Protein AF-A0A3A8PG04-F1 (afdb_monomer)

Sequence (249 aa):
LWLTTGDALLWRQTGTTSPWTPSLYLLEDFASPQVQLRAISVGFFGFSPLGGGSSALDFRVEWRTAHEPLPAGTLRPVSRGATCVPSIPEGCPWTDGRLETVALSNPKTDPRVYGLTVTLPQPTRPRHAVVRGLRHAHGYEGKEWLVLEGSLDGEHWQLLNRTVLRDMDSRTRAVNAVLHNPYGDLAPQDSPYGDAPILLGDEEPVFIELPLSDAEPARYVRLSVELLDFEGSTSPGALMKLAEFSVFE

Organism: NCBI:txid2316731

Radius of gyration: 19.83 Å; Cα contacts (8 Å, |Δi|>4): 567; chains: 1; bounding box: 44×48×68 Å

Solvent-accessible surface area (backbone atoms only — not comparable to full-atom values): 13824 Å² total; per-residue (Å²): 60,38,31,27,43,83,94,34,71,61,44,61,46,78,90,77,60,85,88,75,77,85,54,63,77,76,38,18,61,40,74,56,31,28,38,29,51,59,49,75,49,66,46,76,47,78,47,66,52,92,95,57,67,80,45,72,46,68,48,78,50,78,48,66,58,69,78,42,82,45,78,52,28,80,47,71,42,64,26,58,67,24,47,38,40,70,70,50,99,92,48,32,64,41,19,60,83,71,46,54,73,43,71,48,64,58,62,93,80,34,77,52,27,40,36,44,36,37,41,36,88,57,69,40,47,58,39,33,38,35,39,26,48,33,35,60,54,78,54,95,42,52,42,28,28,42,36,34,31,32,11,64,83,75,79,62,75,43,84,31,41,78,44,79,75,43,82,40,56,63,66,58,46,55,51,38,52,68,63,38,47,87,75,62,88,80,50,47,80,76,35,99,76,64,50,77,69,87,58,45,56,94,65,36,56,42,54,49,75,49,74,36,42,96,56,75,56,21,22,28,40,35,41,35,30,40,20,28,46,94,87,74,46,77,43,77,19,38,41,42,32,35,7,33,51,42,34,29,105

Foldseek 3Di:
DFKDQVQATQDDDPPDDPPDDDDLQSLAQRAKIWDKDKDKDWAKDWDDDVPDHIDIDIDMDMDMDDIHIDHHRDHHFLLAQFAKPVGDPVGDQQRPPPLDKDFDDDCVVDVRQQKMKTFGPDFDFWWKKKFWQWAWAAAQAAWKWKWKWFAAVVPDTDTFDIGTPDGDGNVRLVVQCNRQPPPDDQDLVVDPVSHRDQRGRSRHGDIDMDTTDRDGTGRMMMIGMWYQHPVRDIDGIGTTITRHMGTHD

Secondary structure (DSSP, 8-state):
-EEEETTEEEEE-SS--SS----HHHHTT-SSEEEE-EEEEEEEEEE--TTS--EEEEEEEEEE-PPEE-PPP----TTTT-EEES-BTTB-GGGSS----EEPPPTTT-GGGGEEEEEEEEEE---EEEEEEEEEPPPSSEEEEEEEEEESSSSS-EEEEEEEEEEE-HHHHHHHHHHHS--S---GGGSTT-PPP---GGGPPEEEEEEPP--S-EEEEEEEEEEE-TTS-EEEEPEEEESEEEEE-

Nearest PDB structures (foldseek):
  7nsn-assembly1_A  TM=6.912E-01  e=4.350E-05  Neobacillus novalis
  7nsn-assembly2_B  TM=6.547E-01  e=1.570E-03  Neobacillus novalis
  9gaw-assembly1_L  TM=5.741E-01  e=2.560E-03  Homo sapiens
  6tnt-assembly1_L  TM=5.840E-01  e=1.750E-03  Homo sapiens
  5khu-assembly1_L  TM=5.948E-01  e=1.110E-02  Homo sapiens

Structure (mmCIF, N/CA/C/O backbone):
data_AF-A0A3A8PG04-F1
#
_entry.id   AF-A0A3A8PG04-F1
#
loop_
_atom_site.group_PDB
_atom_site.id
_atom_site.type_symbol
_atom_site.label_atom_id
_atom_site.label_alt_id
_atom_site.label_comp_id
_atom_site.label_asym_id
_atom_site.label_entity_id
_atom_site.label_seq_id
_atom_site.pdbx_PDB_ins_code
_atom_site.Cartn_x
_atom_site.Cartn_y
_atom_site.Cartn_z
_atom_site.occupancy
_atom_site.B_iso_or_equiv
_atom_site.auth_seq_id
_atom_site.auth_comp_id
_atom_site.auth_asym_id
_atom_site.auth_atom_id
_atom_site.pdbx_PDB_model_num
ATOM 1 N N . LEU A 1 1 ? 12.510 -9.474 -3.797 1.00 91.25 1 LEU A N 1
ATOM 2 C CA . LEU A 1 1 ? 11.759 -10.460 -3.000 1.00 91.25 1 LEU A CA 1
ATOM 3 C C . LEU A 1 1 ? 10.268 -10.236 -3.193 1.00 91.25 1 LEU A C 1
ATOM 5 O O . LEU A 1 1 ? 9.836 -9.088 -3.188 1.00 91.25 1 LEU A O 1
ATOM 9 N N . TRP A 1 2 ? 9.520 -11.310 -3.405 1.00 92.88 2 TRP A N 1
ATOM 10 C CA . TRP A 1 2 ? 8.075 -11.314 -3.596 1.00 92.88 2 TRP A CA 1
ATOM 11 C C . TRP A 1 2 ? 7.457 -12.258 -2.577 1.00 92.88 2 TRP A C 1
ATOM 13 O O . TRP A 1 2 ? 7.928 -13.384 -2.436 1.00 92.88 2 TRP A O 1
ATOM 23 N N . LEU A 1 3 ? 6.431 -11.791 -1.878 1.00 94.12 3 LEU A N 1
ATOM 24 C CA . LEU A 1 3 ? 5.581 -12.613 -1.032 1.00 94.12 3 LEU A CA 1
ATOM 25 C C . LEU A 1 3 ? 4.214 -12.722 -1.683 1.00 94.12 3 LEU A C 1
ATOM 27 O O . LEU A 1 3 ? 3.639 -11.719 -2.101 1.00 94.12 3 LEU A O 1
ATOM 31 N N . THR A 1 4 ? 3.692 -13.933 -1.735 1.00 93.12 4 THR A N 1
ATOM 32 C CA . THR A 1 4 ? 2.419 -14.257 -2.381 1.00 93.12 4 THR A CA 1
ATOM 33 C C . THR A 1 4 ? 1.579 -15.131 -1.467 1.00 93.12 4 THR A C 1
ATOM 35 O O . THR A 1 4 ? 2.128 -15.827 -0.617 1.00 93.12 4 THR A O 1
ATOM 38 N N . THR A 1 5 ? 0.262 -15.093 -1.618 1.00 91.44 5 THR A N 1
ATOM 39 C CA . THR A 1 5 ? -0.667 -16.011 -0.949 1.00 91.44 5 THR A CA 1
ATOM 40 C C . THR A 1 5 ? -1.721 -16.430 -1.966 1.00 91.44 5 THR A C 1
ATOM 42 O O . THR A 1 5 ? -2.452 -15.592 -2.493 1.00 91.44 5 THR A O 1
ATOM 45 N N . GLY A 1 6 ? -1.734 -17.717 -2.324 1.00 87.31 6 GLY A N 1
ATOM 46 C CA . GLY A 1 6 ? -2.337 -18.132 -3.595 1.00 87.31 6 GLY A CA 1
ATOM 47 C C . GLY A 1 6 ? -1.695 -17.364 -4.757 1.00 87.31 6 GLY A C 1
ATOM 48 O O . GLY A 1 6 ? -0.474 -17.232 -4.800 1.00 87.31 6 GLY A O 1
ATOM 49 N N . ASP A 1 7 ? -2.518 -16.785 -5.630 1.00 83.00 7 ASP A N 1
ATOM 50 C CA . ASP A 1 7 ? -2.056 -15.998 -6.784 1.00 83.00 7 ASP A CA 1
ATOM 51 C C . ASP A 1 7 ? -1.916 -14.489 -6.483 1.00 83.00 7 ASP A C 1
ATOM 53 O O . ASP A 1 7 ? -1.546 -13.700 -7.354 1.00 83.00 7 ASP A O 1
ATOM 57 N N . ALA A 1 8 ? -2.214 -14.058 -5.251 1.00 89.38 8 ALA A N 1
ATOM 58 C CA . ALA A 1 8 ? -2.207 -12.647 -4.875 1.00 89.38 8 ALA A CA 1
ATOM 59 C C . ALA A 1 8 ? -0.835 -12.183 -4.363 1.00 89.38 8 ALA A C 1
ATOM 61 O O . ALA A 1 8 ? -0.176 -12.869 -3.576 1.00 89.38 8 ALA A O 1
ATOM 62 N N . LEU A 1 9 ? -0.426 -10.975 -4.764 1.00 91.38 9 LEU A N 1
ATOM 63 C CA . LEU A 1 9 ? 0.792 -10.320 -4.284 1.00 91.38 9 LEU A CA 1
ATOM 64 C C . LEU A 1 9 ? 0.561 -9.708 -2.896 1.00 91.38 9 LEU A C 1
ATOM 66 O O . LEU A 1 9 ? -0.129 -8.702 -2.755 1.00 91.38 9 LEU A O 1
ATOM 70 N N . LEU A 1 10 ? 1.195 -10.293 -1.883 1.00 93.69 10 LEU A N 1
ATOM 71 C CA . LEU A 1 10 ? 1.133 -9.848 -0.491 1.00 93.69 10 LEU A CA 1
ATOM 72 C C . LEU A 1 10 ? 2.179 -8.768 -0.201 1.00 93.69 10 LEU A C 1
ATOM 74 O O . LEU A 1 10 ? 1.897 -7.798 0.497 1.00 93.69 10 LEU A O 1
ATOM 78 N N . TRP A 1 11 ? 3.395 -8.912 -0.726 1.00 94.88 11 TRP A N 1
ATOM 79 C CA . TRP A 1 11 ? 4.464 -7.948 -0.477 1.00 94.88 11 TRP A CA 1
ATOM 80 C C . TRP A 1 11 ? 5.533 -7.986 -1.557 1.00 94.88 11 TRP A C 1
ATOM 82 O O . TRP A 1 11 ? 5.842 -9.040 -2.119 1.00 94.88 11 TRP A O 1
ATOM 92 N N . ARG A 1 12 ? 6.165 -6.838 -1.791 1.00 92.31 12 ARG A N 1
ATOM 93 C CA . ARG A 1 12 ? 7.326 -6.721 -2.665 1.00 92.31 12 ARG A CA 1
ATOM 94 C C . ARG A 1 12 ? 8.393 -5.865 -2.007 1.00 92.31 12 ARG A C 1
ATOM 96 O O . ARG A 1 12 ? 8.110 -4.780 -1.522 1.00 92.31 12 ARG A O 1
ATOM 103 N N . GLN A 1 13 ? 9.634 -6.338 -2.060 1.00 90.12 13 GLN A N 1
ATOM 104 C CA . GLN A 1 13 ? 10.794 -5.591 -1.583 1.00 90.12 13 GLN A CA 1
ATOM 105 C C . GLN A 1 13 ? 11.984 -5.788 -2.520 1.00 90.12 13 GLN A C 1
ATOM 107 O O . GLN A 1 13 ? 12.310 -6.914 -2.907 1.00 90.12 13 GLN A O 1
ATOM 112 N N . THR A 1 14 ? 12.641 -4.697 -2.894 1.00 86.94 14 THR A N 1
ATOM 113 C CA . THR A 1 14 ? 13.882 -4.705 -3.677 1.00 86.94 14 THR A CA 1
ATOM 114 C C . THR A 1 14 ? 15.099 -4.668 -2.748 1.00 86.94 14 THR A C 1
ATOM 116 O O . THR A 1 14 ? 14.997 -4.296 -1.582 1.00 86.94 14 THR A O 1
ATOM 119 N N . GLY A 1 15 ? 16.261 -5.111 -3.239 1.00 84.44 15 GLY A N 1
ATOM 120 C CA . GLY A 1 15 ? 17.527 -4.993 -2.498 1.00 84.44 15 GLY A CA 1
ATOM 121 C C . GLY A 1 15 ? 17.654 -5.845 -1.228 1.00 84.44 15 GLY A C 1
ATOM 122 O O . GLY A 1 15 ? 18.581 -5.633 -0.453 1.00 84.44 15 GLY A O 1
ATOM 123 N N . THR A 1 16 ? 16.753 -6.804 -0.998 1.00 84.25 16 THR A N 1
ATOM 124 C CA . THR A 1 16 ? 16.818 -7.705 0.159 1.00 84.25 16 THR A CA 1
ATOM 125 C C . THR A 1 16 ? 18.110 -8.526 0.162 1.00 84.25 16 THR A C 1
ATOM 127 O O . THR A 1 16 ? 18.460 -9.148 -0.842 1.00 84.25 16 THR A O 1
ATOM 130 N N . THR A 1 17 ? 18.785 -8.575 1.308 1.00 83.50 17 THR A N 1
ATOM 131 C CA . THR A 1 17 ? 19.975 -9.400 1.545 1.00 83.50 17 THR A CA 1
ATOM 132 C C . THR A 1 17 ? 19.640 -10.615 2.413 1.00 83.50 17 THR A C 1
ATOM 134 O O . THR A 1 17 ? 18.628 -10.643 3.107 1.00 83.50 17 THR A O 1
ATOM 137 N N . SER A 1 18 ? 20.481 -11.649 2.352 1.00 82.31 18 SER A N 1
ATOM 138 C CA . SER A 1 18 ? 20.347 -12.857 3.175 1.00 82.31 18 SER A CA 1
ATOM 139 C C . SER A 1 18 ? 21.158 -12.732 4.477 1.00 82.31 18 SER A C 1
ATOM 141 O O . SER A 1 18 ? 22.274 -12.210 4.417 1.00 82.31 18 SER A O 1
ATOM 143 N N . PRO A 1 19 ? 20.684 -13.273 5.619 1.00 86.69 19 PRO A N 1
ATOM 144 C CA . PRO A 1 19 ? 19.381 -13.914 5.817 1.00 86.69 19 PRO A CA 1
ATOM 145 C C . PRO A 1 19 ? 18.250 -12.885 5.913 1.00 86.69 19 PRO A C 1
ATOM 147 O O . PRO A 1 19 ? 18.429 -11.800 6.460 1.00 86.69 19 PRO A O 1
ATOM 150 N N . TRP A 1 20 ? 17.074 -13.255 5.411 1.00 88.31 20 TRP A N 1
ATOM 151 C CA . TRP A 1 20 ? 15.865 -12.444 5.503 1.00 88.31 20 TRP A CA 1
ATOM 152 C C . TRP A 1 20 ? 14.750 -13.242 6.171 1.00 88.31 20 TRP A C 1
ATOM 154 O O . TRP A 1 20 ? 14.568 -14.423 5.875 1.00 88.31 20 TRP A O 1
ATOM 164 N N . THR A 1 21 ? 13.993 -12.571 7.036 1.00 88.81 21 THR A N 1
ATOM 165 C CA . THR A 1 21 ? 12.845 -13.137 7.743 1.00 88.81 21 THR A CA 1
ATOM 166 C C . THR A 1 21 ? 11.670 -12.173 7.591 1.00 88.81 21 THR A C 1
ATOM 168 O O . THR A 1 21 ? 11.860 -10.975 7.822 1.00 88.81 21 THR A O 1
ATOM 171 N N . PRO A 1 22 ? 10.470 -12.649 7.217 1.00 90.00 22 PRO A N 1
ATOM 172 C CA . PRO A 1 22 ? 9.294 -11.791 7.147 1.00 90.00 22 PRO A CA 1
ATOM 173 C C . PRO A 1 22 ? 8.912 -11.277 8.536 1.00 90.00 22 PRO A C 1
ATOM 175 O O . PRO A 1 22 ? 8.952 -12.019 9.519 1.00 90.00 22 PRO A O 1
ATOM 178 N N . SER A 1 23 ? 8.480 -10.021 8.603 1.00 92.38 23 SER A N 1
ATOM 179 C CA . SER A 1 23 ? 7.807 -9.495 9.787 1.00 92.38 23 SER A CA 1
ATOM 180 C C . SER A 1 23 ? 6.433 -10.149 9.968 1.00 92.38 23 SER A C 1
ATOM 182 O O . SER A 1 23 ? 5.753 -10.483 8.994 1.00 92.38 23 SER A O 1
ATOM 184 N N . LEU A 1 24 ? 5.999 -10.296 11.223 1.00 94.94 24 LEU A N 1
ATOM 185 C CA . LEU A 1 24 ? 4.670 -10.817 11.557 1.00 94.94 24 LEU A CA 1
ATOM 186 C C . LEU A 1 24 ? 3.551 -9.929 10.992 1.00 94.94 24 LEU A C 1
ATOM 188 O O . LEU A 1 24 ? 2.513 -10.451 10.597 1.00 94.94 24 LEU A O 1
ATOM 192 N N . TYR A 1 25 ? 3.777 -8.614 10.885 1.00 96.56 25 TYR A N 1
ATOM 193 C CA . TYR A 1 25 ? 2.819 -7.680 10.284 1.00 96.56 25 TYR A CA 1
ATOM 194 C C . TYR A 1 25 ? 2.692 -7.869 8.768 1.00 96.56 25 TYR A C 1
ATOM 196 O O . TYR A 1 25 ? 1.639 -7.597 8.207 1.00 96.56 25 TYR A O 1
ATOM 204 N N . LEU A 1 26 ? 3.728 -8.373 8.087 1.00 95.06 26 LEU A N 1
ATOM 205 C CA . LEU A 1 26 ? 3.622 -8.698 6.662 1.00 95.06 26 LEU A CA 1
ATOM 206 C C . LEU A 1 26 ? 2.776 -9.950 6.445 1.00 95.06 26 LEU A C 1
ATOM 208 O O . LEU A 1 26 ? 1.962 -9.972 5.524 1.00 95.06 26 LEU A O 1
ATOM 212 N N . LEU A 1 27 ? 2.971 -10.971 7.287 1.00 95.69 27 LEU A N 1
ATOM 213 C CA . LEU A 1 27 ? 2.270 -12.254 7.185 1.00 95.69 27 LEU A CA 1
ATOM 214 C C . LEU A 1 27 ? 0.824 -12.205 7.690 1.00 95.69 27 LEU A C 1
ATOM 216 O O . LEU A 1 27 ? 0.030 -13.043 7.276 1.00 95.69 27 LEU A O 1
ATOM 220 N N . GLU A 1 28 ? 0.492 -11.259 8.569 1.00 95.06 28 GLU A N 1
ATOM 221 C CA . GLU A 1 28 ? -0.853 -11.047 9.125 1.00 95.06 28 GLU A CA 1
ATOM 222 C C . GLU A 1 28 ? -1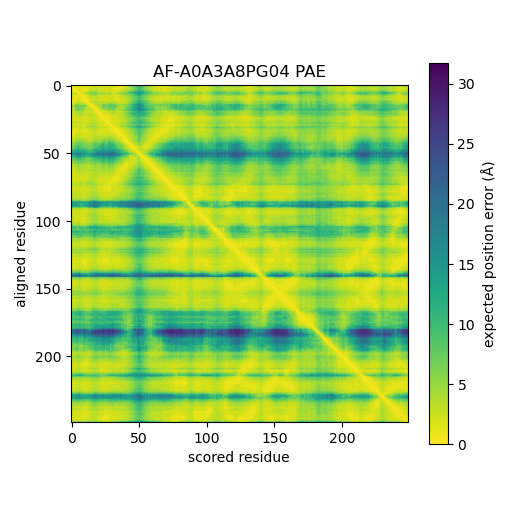.539 -12.347 9.550 1.00 95.06 28 GLU A C 1
ATOM 224 O O . GLU A 1 28 ? -0.959 -13.119 10.304 1.00 95.06 28 GLU A O 1
ATOM 229 N N . ASP A 1 29 ? -2.762 -12.583 9.077 1.00 95.19 29 ASP A N 1
ATOM 230 C CA . ASP A 1 29 ? -3.563 -13.789 9.218 1.00 95.19 29 ASP A CA 1
ATOM 231 C C . ASP A 1 29 ? -3.603 -14.616 7.913 1.00 95.19 29 ASP A C 1
ATOM 233 O O . ASP A 1 29 ? -4.512 -15.424 7.708 1.00 95.19 29 ASP A O 1
ATOM 237 N N . PHE A 1 30 ? -2.609 -14.456 7.024 1.00 95.88 30 PHE A N 1
ATOM 238 C CA . PHE A 1 30 ? -2.526 -15.215 5.773 1.00 95.88 30 PHE A CA 1
ATOM 239 C C . PHE A 1 30 ? -2.106 -16.672 6.023 1.00 95.88 30 PHE A C 1
ATOM 241 O O . PHE A 1 30 ? -1.066 -16.963 6.616 1.00 95.88 30 PHE A O 1
ATOM 248 N N . ALA A 1 31 ? -2.913 -17.614 5.527 1.00 93.31 31 ALA A N 1
ATOM 249 C CA . ALA A 1 31 ? -2.800 -19.032 5.873 1.00 93.31 31 ALA A CA 1
ATOM 250 C C . ALA A 1 31 ? -1.660 -19.785 5.167 1.00 93.31 31 ALA A C 1
ATOM 252 O O . ALA A 1 31 ? -1.191 -20.807 5.665 1.00 93.31 31 ALA A O 1
ATOM 253 N N . SER A 1 32 ? -1.248 -19.356 3.974 1.00 94.50 32 SER A N 1
ATOM 254 C CA . SER A 1 32 ? -0.242 -20.074 3.174 1.00 94.50 32 SER A CA 1
ATOM 255 C C . SER A 1 32 ? 0.626 -19.115 2.357 1.00 94.50 32 SER A C 1
ATOM 257 O O . SER A 1 32 ? 0.618 -19.177 1.125 1.00 94.50 32 SER A O 1
ATOM 259 N N . PRO A 1 33 ? 1.358 -18.201 3.022 1.00 95.81 33 PRO A N 1
ATOM 260 C CA . PRO A 1 33 ? 2.267 -17.310 2.333 1.00 95.81 33 PRO A CA 1
ATOM 261 C C . PRO A 1 33 ? 3.417 -18.102 1.702 1.00 95.81 33 PRO A C 1
ATOM 263 O O . PRO A 1 33 ? 3.898 -19.103 2.234 1.00 95.81 33 PRO A O 1
ATOM 266 N N . GLN A 1 34 ? 3.877 -17.628 0.557 1.00 95.00 34 GLN A N 1
ATOM 267 C CA . GLN A 1 34 ? 5.014 -18.156 -0.180 1.00 95.00 34 GLN A CA 1
ATOM 268 C C . GLN A 1 34 ? 5.950 -17.014 -0.536 1.00 95.00 34 GLN A C 1
ATOM 270 O O . GLN A 1 34 ? 5.505 -15.887 -0.756 1.00 95.00 34 GLN A O 1
ATOM 275 N N . VAL A 1 35 ? 7.238 -17.312 -0.635 1.00 94.00 35 VAL A N 1
ATOM 276 C CA . VAL A 1 35 ? 8.267 -16.351 -1.012 1.00 94.00 35 VAL A CA 1
ATOM 277 C C . VAL A 1 35 ? 8.977 -16.777 -2.286 1.00 94.00 35 VAL A C 1
ATOM 279 O O . VAL A 1 35 ? 9.271 -17.950 -2.497 1.00 94.00 35 VAL A O 1
ATOM 282 N N . GLN A 1 36 ? 9.286 -15.801 -3.129 1.00 92.19 36 GLN A N 1
ATOM 283 C CA . GLN A 1 36 ? 10.061 -15.988 -4.344 1.00 92.19 36 GLN A CA 1
ATOM 284 C C . GLN A 1 36 ? 11.051 -14.835 -4.506 1.00 92.19 36 GLN A C 1
ATOM 286 O O . GLN A 1 36 ? 10.732 -13.659 -4.292 1.00 92.19 36 GLN A O 1
ATOM 291 N N . LEU A 1 37 ? 12.277 -15.140 -4.922 1.00 91.88 37 LEU A N 1
ATOM 292 C CA . LEU A 1 37 ? 13.175 -14.114 -5.427 1.00 91.88 37 LEU A CA 1
ATOM 293 C C . LEU A 1 37 ? 12.881 -13.926 -6.912 1.00 91.88 37 LEU A C 1
ATOM 295 O O . LEU A 1 37 ? 13.013 -14.869 -7.683 1.00 91.88 37 LEU A O 1
ATOM 299 N N . ARG A 1 38 ? 12.508 -12.706 -7.302 1.00 89.00 38 ARG A N 1
ATOM 300 C CA . ARG A 1 38 ? 12.390 -12.291 -8.702 1.00 89.00 38 ARG A CA 1
ATOM 301 C C . ARG A 1 38 ? 13.380 -11.171 -8.992 1.00 89.00 38 ARG A C 1
ATOM 303 O O . ARG A 1 38 ? 13.613 -10.319 -8.129 1.00 89.00 38 ARG A O 1
ATOM 310 N N . ALA A 1 39 ? 13.924 -11.172 -10.199 1.00 88.19 39 ALA A N 1
ATOM 311 C CA . ALA A 1 39 ? 14.771 -10.124 -10.746 1.00 88.19 39 ALA A CA 1
ATOM 312 C C . ALA A 1 39 ? 14.331 -9.816 -12.177 1.00 88.19 39 ALA A C 1
ATOM 314 O O . ALA A 1 39 ? 13.772 -10.672 -12.860 1.00 88.19 39 ALA A O 1
ATOM 315 N N . ILE A 1 40 ? 14.592 -8.597 -12.629 1.00 84.25 40 ILE A N 1
ATOM 316 C CA . ILE A 1 40 ? 14.222 -8.143 -13.963 1.00 84.25 40 ILE A CA 1
ATOM 317 C C . ILE A 1 40 ? 15.329 -7.285 -14.554 1.00 84.25 40 ILE A C 1
ATOM 319 O O . ILE A 1 40 ? 15.989 -6.521 -13.852 1.00 84.25 40 ILE A O 1
ATOM 323 N N . SER A 1 41 ? 15.535 -7.428 -15.855 1.00 83.25 41 SER A N 1
ATOM 324 C CA . SER A 1 41 ? 16.342 -6.534 -16.669 1.00 83.25 41 SER A CA 1
ATOM 325 C C . SER A 1 41 ? 15.494 -6.072 -17.833 1.00 83.25 41 SER A C 1
ATOM 327 O O . SER A 1 41 ? 14.952 -6.888 -18.577 1.00 83.25 41 SER A O 1
ATOM 329 N N . VAL A 1 42 ? 15.386 -4.760 -17.970 1.00 81.25 42 VAL A N 1
ATOM 330 C CA . VAL A 1 42 ? 14.744 -4.106 -19.105 1.00 81.25 42 VAL A CA 1
ATOM 331 C C . VAL A 1 42 ? 15.755 -3.213 -19.795 1.00 81.25 42 VAL A C 1
ATOM 333 O O . VAL A 1 42 ? 16.712 -2.748 -19.169 1.00 81.25 42 VAL A O 1
ATOM 336 N N . GLY A 1 43 ? 15.549 -2.966 -21.078 1.00 77.31 43 GLY A N 1
ATOM 337 C CA . GLY A 1 43 ? 16.356 -1.997 -21.788 1.00 77.31 43 GLY A CA 1
ATOM 338 C C . GLY A 1 43 ? 15.861 -1.732 -23.193 1.00 77.31 43 GLY A C 1
ATOM 339 O O . GLY A 1 43 ? 15.062 -2.477 -23.755 1.00 77.31 43 GLY A O 1
ATOM 340 N N . PHE A 1 44 ? 16.398 -0.650 -23.736 1.00 79.12 44 PHE A N 1
ATOM 341 C CA . PHE A 1 44 ? 16.133 -0.150 -25.071 1.00 79.12 44 PHE A CA 1
ATOM 342 C C . PHE A 1 44 ? 17.458 -0.079 -25.829 1.00 79.12 44 PHE A C 1
ATOM 344 O O . PHE A 1 44 ? 18.468 0.402 -25.303 1.00 79.12 44 PHE A O 1
ATOM 351 N N . PHE A 1 45 ? 17.457 -0.531 -27.076 1.00 80.44 45 PHE A N 1
ATOM 352 C CA . PHE A 1 45 ? 18.597 -0.455 -27.975 1.00 80.44 45 PHE A CA 1
ATOM 353 C C . PHE A 1 45 ? 18.175 0.141 -29.319 1.00 80.44 45 PHE A C 1
ATOM 355 O O . PHE A 1 45 ? 17.528 -0.515 -30.134 1.00 80.44 45 PHE A O 1
ATOM 362 N N . GLY A 1 46 ? 18.568 1.392 -29.561 1.00 84.00 46 GLY A N 1
ATOM 363 C CA . GLY A 1 46 ? 18.417 2.055 -30.856 1.00 84.00 46 GLY A CA 1
ATOM 364 C C . GLY A 1 46 ? 19.593 1.746 -31.780 1.00 84.00 46 GLY A C 1
ATOM 365 O O . GLY A 1 46 ? 20.750 1.808 -31.364 1.00 84.00 46 GLY A O 1
ATOM 366 N N . PHE A 1 47 ? 19.316 1.450 -33.047 1.00 87.62 47 PHE A N 1
ATOM 367 C CA . PHE A 1 47 ? 20.338 1.179 -34.054 1.00 87.62 47 PHE A CA 1
ATOM 368 C C . PHE A 1 47 ? 19.934 1.714 -35.430 1.00 87.62 47 PHE A C 1
ATOM 370 O O . PHE A 1 47 ? 18.763 1.742 -35.793 1.00 87.62 47 PHE A O 1
ATOM 377 N N . SER A 1 48 ? 20.920 2.118 -36.229 1.00 91.88 48 SER A N 1
ATOM 378 C CA . SER A 1 48 ? 20.719 2.537 -37.621 1.00 91.88 48 SER A CA 1
ATOM 379 C C . SER A 1 48 ? 21.469 1.562 -38.530 1.00 91.88 48 SER A C 1
ATOM 381 O O . SER A 1 48 ? 22.684 1.704 -38.692 1.00 91.88 48 SER A O 1
ATOM 383 N N . PRO A 1 49 ? 20.799 0.530 -39.070 1.00 86.31 49 PRO A N 1
ATOM 384 C CA . PRO A 1 49 ? 21.455 -0.453 -39.920 1.00 86.31 49 PRO A CA 1
ATOM 385 C C . PRO A 1 49 ? 21.912 0.188 -41.238 1.00 86.31 49 PRO A C 1
ATOM 387 O O . PRO A 1 49 ? 21.250 1.076 -41.779 1.00 86.31 49 PRO A O 1
ATOM 390 N N . LEU A 1 50 ? 23.044 -0.274 -41.782 1.00 87.38 50 LEU A N 1
ATOM 391 C CA . LEU A 1 50 ? 23.525 0.165 -43.096 1.00 87.38 50 LEU A CA 1
ATOM 392 C C . LEU A 1 50 ? 22.465 -0.144 -44.165 1.00 87.38 50 LEU A C 1
ATOM 394 O O . LEU A 1 50 ? 22.123 -1.303 -44.385 1.00 87.38 50 LEU A O 1
ATOM 398 N N . GLY A 1 51 ? 21.954 0.897 -44.826 1.00 86.31 51 GLY A N 1
ATOM 399 C CA . GLY A 1 51 ? 20.932 0.779 -45.872 1.00 86.31 51 GLY A CA 1
ATOM 400 C C . GLY A 1 51 ? 19.479 0.730 -45.377 1.00 86.31 51 GLY A C 1
ATOM 401 O O . GLY A 1 51 ? 18.587 0.538 -46.199 1.00 86.31 51 GLY A O 1
ATOM 402 N N . GLY A 1 52 ? 19.224 0.919 -44.078 1.00 84.88 52 GLY A N 1
ATOM 403 C CA . GLY A 1 52 ? 17.875 0.992 -43.505 1.00 84.88 52 GLY A CA 1
ATOM 404 C C . GLY A 1 52 ? 17.606 2.291 -42.741 1.00 84.88 52 GLY A C 1
ATOM 405 O O . GLY A 1 52 ? 18.490 3.127 -42.561 1.00 84.88 52 GLY A O 1
ATOM 406 N N . GLY A 1 53 ? 16.360 2.461 -42.294 1.00 88.88 53 GLY A N 1
ATOM 407 C CA . GLY A 1 53 ? 15.977 3.545 -41.386 1.00 88.88 53 GLY A CA 1
ATOM 408 C C . GLY A 1 53 ? 16.378 3.250 -39.939 1.00 88.88 53 GLY A C 1
ATOM 409 O O . GLY A 1 53 ? 16.567 2.090 -39.563 1.00 88.88 53 GLY A O 1
ATOM 410 N N . SER A 1 54 ? 16.485 4.296 -39.116 1.00 88.56 54 SER A N 1
ATOM 411 C CA . SER A 1 54 ? 16.672 4.142 -37.670 1.00 88.56 54 SER A CA 1
ATOM 412 C C . SER A 1 54 ? 15.603 3.220 -37.088 1.00 88.56 54 SER A C 1
ATOM 414 O O . SER A 1 54 ? 14.415 3.378 -37.357 1.00 88.56 54 SER A O 1
ATOM 416 N N . SER A 1 55 ? 16.057 2.237 -36.325 1.00 86.56 55 SER A N 1
ATOM 417 C CA . SER A 1 55 ? 15.266 1.162 -35.738 1.00 86.56 55 SER A CA 1
ATOM 418 C C . SER A 1 55 ? 15.565 1.069 -34.243 1.00 86.56 55 SER A C 1
ATOM 420 O O . SER A 1 55 ? 16.573 1.592 -33.763 1.00 86.56 55 SER A O 1
ATOM 422 N N . ALA A 1 56 ? 14.694 0.402 -33.497 1.00 82.50 56 ALA A N 1
ATOM 423 C CA . ALA A 1 56 ? 14.880 0.173 -32.075 1.00 82.50 56 ALA A CA 1
ATOM 424 C C . ALA A 1 56 ? 14.409 -1.227 -31.681 1.00 82.50 56 ALA A C 1
ATOM 426 O O . ALA A 1 56 ? 13.533 -1.798 -32.330 1.00 82.50 56 ALA A O 1
ATOM 427 N N . LEU A 1 57 ? 15.019 -1.765 -30.629 1.00 79.75 57 LEU A N 1
ATOM 428 C CA . LEU A 1 57 ? 14.630 -2.997 -29.962 1.00 79.75 57 LEU A CA 1
ATOM 429 C C . LEU A 1 57 ? 14.438 -2.709 -28.476 1.00 79.75 57 LEU A C 1
ATOM 431 O O . LEU A 1 57 ? 15.344 -2.188 -27.827 1.00 79.75 57 LEU A O 1
ATOM 435 N N . ASP A 1 58 ? 13.309 -3.151 -27.948 1.00 78.88 58 ASP A N 1
ATOM 436 C CA . ASP A 1 58 ? 13.048 -3.215 -26.518 1.00 78.88 58 ASP A CA 1
ATOM 437 C C . ASP A 1 58 ? 13.185 -4.652 -26.030 1.00 78.88 58 ASP A C 1
ATOM 439 O O . ASP A 1 58 ? 12.811 -5.597 -26.730 1.00 78.88 58 ASP A O 1
ATOM 443 N N . PHE A 1 59 ? 13.734 -4.834 -24.832 1.00 77.62 59 PHE A N 1
ATOM 444 C CA . PHE A 1 59 ? 13.828 -6.150 -24.215 1.00 77.62 59 PHE A CA 1
ATOM 445 C C . PHE A 1 59 ? 13.424 -6.123 -22.748 1.00 77.62 59 PHE A C 1
ATOM 447 O O . PHE A 1 59 ? 13.643 -5.154 -22.020 1.00 77.62 59 PHE A O 1
ATOM 454 N N . ARG A 1 60 ? 12.887 -7.260 -22.311 1.00 81.50 60 ARG A N 1
ATOM 455 C CA . ARG A 1 60 ? 12.537 -7.556 -20.930 1.00 81.50 60 ARG A CA 1
ATOM 456 C C . ARG A 1 60 ? 12.908 -9.001 -20.638 1.00 81.50 60 ARG A C 1
ATOM 458 O O . ARG A 1 60 ? 12.474 -9.909 -21.339 1.00 81.50 60 ARG A O 1
ATOM 465 N N . VAL A 1 61 ? 13.712 -9.209 -19.604 1.00 82.69 61 VAL A N 1
ATOM 466 C CA . VAL A 1 61 ? 14.112 -10.533 -19.122 1.00 82.69 61 VAL A CA 1
ATOM 467 C C . VAL A 1 61 ? 13.801 -10.611 -17.639 1.00 82.69 61 VAL A C 1
ATOM 469 O O . VAL A 1 61 ? 14.241 -9.759 -16.869 1.00 82.69 61 VAL A O 1
ATOM 472 N N . GLU A 1 62 ? 13.046 -11.629 -17.238 1.00 84.00 62 GLU A N 1
ATOM 473 C CA . GLU A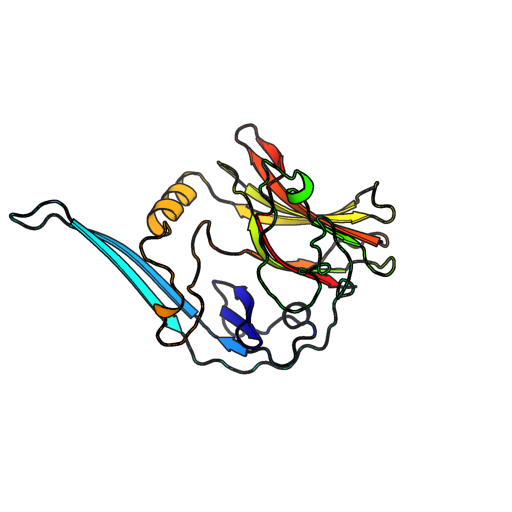 1 62 ? 12.724 -11.895 -15.839 1.00 84.00 62 GLU A CA 1
ATOM 474 C C . GLU A 1 62 ? 13.367 -13.204 -15.378 1.00 84.00 62 GLU A C 1
ATOM 476 O O . GLU A 1 62 ? 13.274 -14.235 -16.043 1.00 84.00 62 GLU A O 1
ATOM 481 N N . TRP A 1 63 ? 13.991 -13.166 -14.204 1.00 86.31 63 TRP A N 1
ATOM 482 C CA . TRP A 1 63 ? 14.499 -14.339 -13.501 1.00 86.31 63 TRP A CA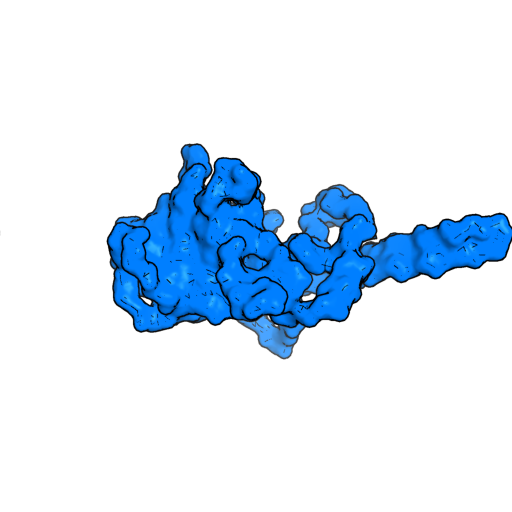 1
ATOM 483 C C . TRP A 1 63 ? 13.710 -14.545 -12.228 1.00 86.31 63 TRP A C 1
ATOM 485 O O . TRP A 1 63 ? 13.278 -13.584 -11.585 1.00 86.31 63 TRP A O 1
ATOM 495 N N . ARG A 1 64 ? 13.575 -15.804 -11.825 1.00 88.25 64 ARG A N 1
ATOM 496 C CA . ARG A 1 64 ? 12.905 -16.152 -10.580 1.00 88.25 64 ARG A CA 1
ATOM 497 C C . ARG A 1 64 ? 13.355 -17.489 -10.020 1.00 88.25 64 ARG A C 1
ATOM 499 O O . ARG A 1 64 ? 13.815 -18.356 -10.761 1.00 88.25 64 ARG A O 1
ATOM 506 N N . THR A 1 65 ? 13.205 -17.639 -8.714 1.00 91.25 65 THR A N 1
ATOM 507 C CA . THR A 1 65 ? 13.366 -18.915 -8.011 1.00 91.25 65 THR A CA 1
ATOM 508 C C . THR A 1 65 ? 12.052 -19.696 -7.995 1.00 91.25 65 THR A C 1
ATOM 510 O O . THR A 1 65 ? 11.019 -19.212 -8.457 1.00 91.25 65 THR A O 1
ATOM 513 N N . ALA A 1 66 ? 12.070 -20.904 -7.430 1.00 90.06 66 ALA A N 1
ATOM 514 C CA . ALA A 1 66 ? 10.837 -21.560 -7.009 1.00 90.06 66 ALA A CA 1
ATOM 515 C C . ALA A 1 66 ? 10.131 -20.744 -5.907 1.00 90.06 66 ALA A C 1
ATOM 517 O O . ALA A 1 66 ? 10.750 -19.884 -5.267 1.00 90.06 66 ALA A O 1
ATOM 518 N N . HIS A 1 67 ? 8.840 -21.020 -5.717 1.00 90.62 67 HIS A N 1
ATOM 519 C CA . HIS A 1 67 ? 8.092 -20.557 -4.554 1.00 90.62 67 HIS A CA 1
ATOM 520 C C . HIS A 1 67 ? 8.468 -21.426 -3.360 1.00 90.62 67 HIS A C 1
ATOM 522 O O . HIS A 1 67 ? 8.278 -22.641 -3.395 1.00 90.62 67 HIS A O 1
ATOM 528 N N . GLU A 1 68 ? 8.971 -20.797 -2.309 1.00 93.38 68 GLU A N 1
ATOM 529 C CA . GLU A 1 68 ? 9.257 -21.459 -1.045 1.00 93.38 68 GLU A CA 1
ATOM 530 C C . GLU A 1 68 ? 8.134 -21.152 -0.048 1.00 93.38 68 GLU A C 1
ATOM 532 O O . GLU A 1 68 ? 7.732 -19.990 0.080 1.00 93.38 68 GLU A O 1
ATOM 537 N N . PRO A 1 69 ? 7.589 -22.156 0.655 1.00 95.19 69 PRO A N 1
ATOM 538 C CA . PRO A 1 69 ? 6.536 -21.925 1.631 1.00 95.19 69 PRO A CA 1
ATOM 539 C C . PRO A 1 69 ? 7.074 -21.151 2.839 1.00 95.19 69 PRO A C 1
ATOM 541 O O . PRO A 1 69 ? 8.179 -21.399 3.322 1.00 95.19 69 PRO A O 1
ATOM 544 N N . LEU A 1 70 ? 6.255 -20.245 3.363 1.00 94.62 70 LEU A N 1
ATOM 545 C CA . LEU A 1 70 ? 6.487 -19.571 4.633 1.00 94.62 70 LEU A CA 1
ATOM 546 C C . LEU A 1 70 ? 5.484 -20.056 5.688 1.00 94.62 70 LEU A C 1
ATOM 548 O O . LEU A 1 70 ? 4.406 -20.549 5.343 1.00 94.62 70 LEU A O 1
ATOM 552 N N . PRO A 1 71 ? 5.812 -19.919 6.986 1.00 94.19 71 PRO A N 1
ATOM 553 C CA . PRO A 1 71 ? 4.848 -20.159 8.049 1.00 94.19 71 PRO A CA 1
ATOM 554 C C . PRO A 1 71 ? 3.603 -19.286 7.873 1.00 94.19 71 PRO A C 1
ATOM 556 O O . PRO A 1 71 ? 3.708 -18.128 7.469 1.00 94.19 71 PRO A O 1
ATOM 559 N N . ALA A 1 72 ? 2.440 -19.834 8.221 1.00 95.31 72 ALA A N 1
ATOM 560 C CA . ALA A 1 72 ? 1.205 -19.064 8.274 1.00 95.31 72 ALA A CA 1
ATOM 561 C C . ALA A 1 72 ? 1.341 -17.883 9.244 1.00 95.31 72 ALA A C 1
ATOM 563 O O . ALA A 1 72 ? 1.951 -18.001 10.313 1.00 95.31 72 ALA A O 1
ATOM 564 N N . GLY A 1 73 ? 0.738 -16.761 8.870 1.00 94.69 73 GLY A N 1
ATOM 565 C CA . GLY A 1 73 ? 0.550 -15.637 9.765 1.00 94.69 73 GLY A CA 1
ATOM 566 C C . GLY A 1 73 ? -0.509 -15.942 10.830 1.00 94.69 73 GLY A C 1
ATOM 567 O O . GLY A 1 73 ? -1.418 -16.748 10.627 1.00 94.69 73 GLY A O 1
ATOM 568 N N . THR A 1 74 ? -0.383 -15.305 11.991 1.00 94.12 74 THR A N 1
ATOM 569 C CA . THR A 1 74 ? -1.339 -15.423 13.105 1.00 94.12 74 THR A CA 1
ATOM 570 C C . THR A 1 74 ? -1.867 -14.078 13.604 1.00 94.12 74 THR A C 1
ATOM 572 O O . THR A 1 74 ? -2.737 -14.046 14.475 1.00 94.12 74 THR A O 1
ATOM 575 N N . LEU A 1 75 ? -1.350 -12.966 13.080 1.00 96.62 75 LEU A N 1
ATOM 576 C CA . LEU A 1 75 ? -1.642 -11.627 13.562 1.00 96.62 75 LEU A CA 1
ATOM 577 C C . LEU A 1 75 ? -2.760 -10.992 12.737 1.00 96.62 75 LEU A C 1
ATOM 579 O O . LEU A 1 75 ? -2.557 -10.557 11.610 1.00 96.62 75 LEU A O 1
ATOM 583 N N . ARG A 1 76 ? -3.945 -10.880 13.327 1.00 96.88 76 ARG A N 1
ATOM 584 C CA . ARG A 1 76 ? -5.087 -10.253 12.663 1.00 96.88 76 ARG A CA 1
ATOM 585 C C . ARG A 1 76 ? -5.067 -8.723 12.836 1.00 96.88 76 ARG A C 1
ATOM 587 O O . ARG A 1 76 ? -5.030 -8.274 13.982 1.00 96.88 76 ARG A O 1
ATOM 594 N N . PRO A 1 77 ? -5.163 -7.920 11.758 1.00 97.75 77 PRO A N 1
ATOM 595 C CA . PRO A 1 77 ? -5.280 -6.464 11.865 1.00 97.75 77 PRO A CA 1
ATOM 596 C C . PRO A 1 77 ? -6.567 -6.041 12.584 1.00 97.75 77 PRO A C 1
ATOM 598 O O . PRO A 1 77 ? -7.636 -6.610 12.341 1.00 97.75 77 PRO A O 1
ATOM 601 N N . VAL A 1 78 ? -6.508 -4.977 13.391 1.00 97.69 78 VAL A N 1
ATOM 602 C CA . VAL A 1 78 ? -7.705 -4.364 14.002 1.00 97.69 78 VAL A CA 1
ATOM 603 C C . VAL A 1 78 ? -8.602 -3.688 12.962 1.00 97.69 78 VAL A C 1
ATOM 605 O O . VAL A 1 78 ? -9.795 -3.499 13.199 1.00 97.69 78 VAL A O 1
ATOM 608 N N . SER A 1 79 ? -8.055 -3.358 11.788 1.00 97.56 79 SER A N 1
ATOM 609 C CA . SER A 1 79 ? -8.829 -2.851 10.655 1.00 97.56 79 SER A CA 1
ATOM 610 C C . SER A 1 79 ? -9.577 -3.940 9.883 1.00 97.56 79 SER A C 1
ATOM 612 O O . SER A 1 79 ? -10.397 -3.590 9.042 1.00 97.56 79 SER A O 1
ATOM 614 N N . ARG A 1 80 ? -9.352 -5.241 10.131 1.00 97.06 80 ARG A N 1
ATOM 615 C CA . ARG A 1 80 ? -9.944 -6.325 9.324 1.00 97.06 80 ARG A CA 1
ATOM 616 C C . ARG A 1 80 ? -11.478 -6.246 9.312 1.00 97.06 80 ARG A C 1
ATOM 618 O O . ARG A 1 80 ? -12.123 -6.399 10.349 1.00 97.06 80 ARG A O 1
ATOM 625 N N . GLY A 1 81 ? -12.061 -6.064 8.127 1.00 95.00 81 GLY A N 1
ATOM 626 C CA . GLY A 1 81 ? -13.507 -5.917 7.918 1.00 95.00 81 GLY A CA 1
ATOM 627 C C . GLY A 1 81 ? -14.089 -4.563 8.350 1.00 95.00 81 GLY A C 1
ATOM 628 O O . GLY A 1 81 ? -15.309 -4.414 8.402 1.00 95.00 81 GLY A O 1
ATOM 629 N N . ALA A 1 82 ? -13.245 -3.582 8.677 1.00 95.88 82 ALA A N 1
ATOM 630 C CA . ALA A 1 82 ? -13.662 -2.224 9.003 1.00 95.88 82 ALA A CA 1
ATOM 631 C C . ALA A 1 82 ? -14.259 -1.510 7.783 1.00 95.88 82 ALA A C 1
ATOM 633 O O . ALA A 1 82 ? -13.834 -1.726 6.649 1.00 95.88 82 ALA A O 1
ATOM 634 N N . THR A 1 83 ? -15.214 -0.609 8.009 1.00 95.56 83 THR A N 1
ATOM 635 C CA . THR A 1 83 ? -15.769 0.242 6.947 1.00 95.56 83 THR A CA 1
ATOM 636 C C . THR A 1 83 ? -14.790 1.348 6.569 1.00 95.56 83 THR A C 1
ATOM 638 O O . THR A 1 83 ? -13.987 1.766 7.401 1.00 95.56 83 THR A O 1
ATOM 641 N N . CYS A 1 84 ? -14.889 1.885 5.354 1.00 94.62 84 CYS A N 1
ATOM 642 C CA . CYS A 1 84 ? -14.028 2.982 4.931 1.00 94.62 84 CYS A CA 1
ATOM 643 C C . CYS A 1 84 ? -14.708 3.981 3.993 1.00 94.62 84 CYS A C 1
ATOM 645 O O . CYS A 1 84 ? -15.777 3.721 3.436 1.00 94.62 84 CYS A O 1
ATOM 647 N N . VAL A 1 85 ? -14.065 5.138 3.847 1.00 92.69 85 VAL A N 1
ATOM 648 C CA . VAL A 1 85 ? -14.425 6.223 2.936 1.00 92.69 85 VAL A CA 1
ATOM 649 C C . VAL A 1 85 ? -13.199 6.551 2.074 1.00 92.69 85 VAL A C 1
ATOM 651 O O . VAL A 1 85 ? -12.145 6.804 2.656 1.00 92.69 85 VAL A O 1
ATOM 654 N N . PRO A 1 86 ? -13.309 6.585 0.731 1.00 88.88 86 PRO A N 1
ATOM 655 C CA . PRO A 1 86 ? -14.530 6.406 -0.061 1.00 88.88 86 PRO A CA 1
ATOM 656 C C . PRO A 1 86 ? -15.093 4.981 0.037 1.00 88.88 86 PRO A C 1
ATOM 658 O O . PRO A 1 86 ? -14.346 4.012 0.014 1.00 88.88 86 PRO A O 1
ATOM 661 N N . SER A 1 87 ? -16.415 4.854 0.172 1.00 75.31 87 SER A N 1
ATOM 662 C CA . SER A 1 87 ? -17.074 3.549 0.251 1.00 75.31 87 SER A CA 1
ATOM 663 C C . SER A 1 87 ? -17.365 2.998 -1.145 1.00 75.31 87 SER A C 1
ATOM 665 O O . SER A 1 87 ? -17.755 3.738 -2.051 1.00 75.31 87 SER A O 1
ATOM 667 N N . ILE A 1 88 ? -17.199 1.686 -1.304 1.00 73.19 88 ILE A N 1
ATOM 668 C CA . ILE A 1 88 ? -17.559 0.930 -2.508 1.00 73.19 88 ILE A CA 1
ATOM 669 C C . ILE A 1 88 ? -18.778 0.053 -2.148 1.00 73.19 88 ILE A C 1
ATOM 671 O O . ILE A 1 88 ? -18.912 -0.329 -0.982 1.00 73.19 88 ILE A O 1
ATOM 675 N N . PRO A 1 89 ? -19.719 -0.228 -3.075 1.00 70.50 89 PRO A N 1
ATOM 676 C CA . PRO A 1 89 ? -21.007 -0.848 -2.735 1.00 70.50 89 PRO A CA 1
ATOM 677 C C . PRO A 1 89 ? -20.932 -2.170 -1.954 1.00 70.50 89 PRO A C 1
ATOM 679 O O . PRO A 1 89 ? -21.851 -2.477 -1.201 1.00 70.50 89 PRO A O 1
ATOM 682 N N . GLU A 1 90 ? -19.850 -2.934 -2.104 1.00 77.19 90 GLU A N 1
ATOM 683 C CA . GLU A 1 90 ? -19.686 -4.272 -1.515 1.00 77.19 90 GLU A CA 1
ATOM 684 C C . GLU A 1 90 ? -18.936 -4.279 -0.167 1.00 77.19 90 GLU A C 1
ATOM 686 O O . GLU A 1 90 ? -18.575 -5.338 0.342 1.00 77.19 90 GLU A O 1
ATOM 691 N N . GLY A 1 91 ? -18.726 -3.108 0.443 1.00 85.81 91 GLY A N 1
ATOM 692 C CA . GLY A 1 91 ? -17.953 -2.950 1.677 1.00 85.81 91 GLY A CA 1
ATOM 693 C C . GLY A 1 91 ? -16.606 -2.273 1.429 1.00 85.81 91 GLY A C 1
ATOM 694 O O . GLY A 1 91 ? -16.411 -1.615 0.409 1.00 85.81 91 GLY A O 1
ATOM 695 N N . CYS A 1 92 ? -15.686 -2.381 2.391 1.00 92.81 92 CYS A N 1
ATOM 696 C CA . CYS A 1 92 ? -14.340 -1.835 2.236 1.00 92.81 92 CYS A CA 1
ATOM 697 C C . CYS A 1 92 ? -13.393 -2.906 1.671 1.00 92.81 92 CYS A C 1
ATOM 699 O O . CYS A 1 92 ? -12.994 -3.795 2.424 1.00 92.81 92 CYS A O 1
ATOM 701 N N . PRO A 1 93 ? -12.997 -2.841 0.387 1.00 94.50 93 PRO A N 1
ATOM 702 C CA . PRO A 1 93 ? -12.127 -3.865 -0.192 1.00 94.50 93 PRO A CA 1
ATOM 703 C C . PRO A 1 93 ? -10.701 -3.806 0.365 1.00 94.50 93 PRO A C 1
ATOM 705 O O . PRO A 1 93 ? -9.987 -4.795 0.367 1.00 94.50 93 PRO A O 1
ATOM 708 N N . TRP A 1 94 ? -10.276 -2.660 0.898 1.00 95.62 94 TRP A N 1
ATOM 709 C CA . TRP A 1 94 ? -8.907 -2.486 1.393 1.00 95.62 94 TRP A CA 1
ATOM 710 C C . TRP A 1 94 ? -8.687 -3.015 2.810 1.00 95.62 94 TRP A C 1
ATOM 712 O O . TRP A 1 94 ? -7.594 -2.868 3.345 1.00 95.62 94 TRP A O 1
ATOM 722 N N . THR A 1 95 ? -9.704 -3.596 3.443 1.00 96.25 95 THR A N 1
ATOM 723 C CA . THR A 1 95 ? -9.603 -4.164 4.793 1.00 96.25 95 THR A CA 1
ATOM 724 C C . THR A 1 95 ? -10.115 -5.602 4.867 1.00 96.25 95 THR A C 1
ATOM 726 O O . THR A 1 95 ? -10.210 -6.161 5.960 1.00 96.25 95 THR A O 1
ATOM 729 N N . ASP A 1 96 ? -10.445 -6.236 3.740 1.00 94.19 96 ASP A N 1
ATOM 730 C CA . ASP A 1 96 ? -11.125 -7.536 3.704 1.00 94.19 96 ASP A CA 1
ATOM 731 C C . ASP A 1 96 ? -1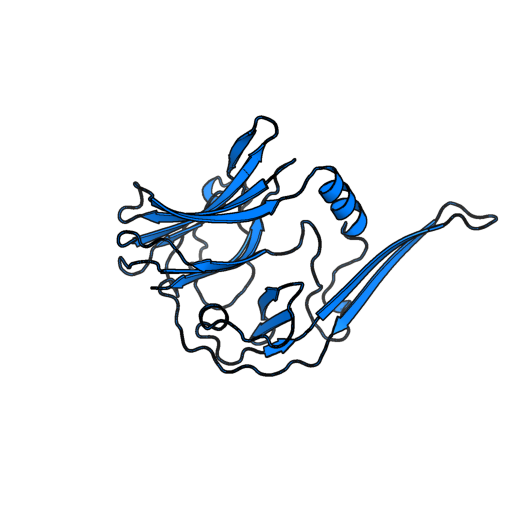0.184 -8.758 3.694 1.00 94.19 96 ASP A C 1
ATOM 733 O O . ASP A 1 96 ? -10.637 -9.874 3.952 1.00 94.19 96 ASP A O 1
ATOM 737 N N . GLY A 1 97 ? -8.882 -8.556 3.462 1.00 93.69 97 GLY A N 1
ATOM 738 C CA . GLY A 1 97 ? -7.872 -9.621 3.425 1.00 93.69 97 GLY A CA 1
ATOM 739 C C . GLY A 1 97 ? -7.745 -10.341 2.084 1.00 93.69 97 GLY A C 1
ATOM 740 O O . GLY A 1 97 ? -7.056 -11.355 2.007 1.00 93.69 97 GLY A O 1
ATOM 741 N N . ARG A 1 98 ? -8.407 -9.867 1.022 1.00 93.19 98 ARG A N 1
ATOM 742 C CA . ARG A 1 98 ? -8.387 -10.519 -0.299 1.00 93.19 98 ARG A CA 1
ATOM 743 C C . ARG A 1 98 ? -7.236 -10.072 -1.192 1.00 93.19 98 ARG A C 1
ATOM 745 O O . ARG A 1 98 ? -6.965 -10.744 -2.182 1.00 93.19 98 ARG A O 1
ATOM 752 N N . LEU A 1 99 ? -6.564 -8.968 -0.846 1.00 93.19 99 LEU A N 1
ATOM 753 C CA . LEU A 1 99 ? -5.446 -8.383 -1.602 1.00 93.19 99 LEU A CA 1
ATOM 754 C C . LEU A 1 99 ? -5.789 -8.029 -3.063 1.00 93.19 99 LEU A C 1
ATOM 756 O O . LEU A 1 99 ? -4.895 -7.841 -3.893 1.00 93.19 99 LEU A O 1
ATOM 760 N N . GLU A 1 100 ? -7.076 -7.920 -3.396 1.00 92.31 100 GLU A N 1
ATOM 761 C CA . GLU A 1 100 ? -7.504 -7.476 -4.716 1.00 92.31 100 GLU A CA 1
ATOM 762 C C . GLU A 1 100 ? -7.159 -5.994 -4.882 1.00 92.31 100 GLU A C 1
ATOM 764 O O . GLU A 1 100 ? -7.525 -5.149 -4.069 1.00 92.31 100 GLU A O 1
ATOM 769 N N . THR A 1 101 ? -6.430 -5.659 -5.947 1.00 91.00 101 THR A N 1
ATOM 770 C CA . THR A 1 101 ? -6.063 -4.265 -6.204 1.00 91.00 101 THR A CA 1
ATOM 771 C C . THR A 1 101 ? -7.254 -3.513 -6.779 1.00 91.00 101 THR A C 1
ATOM 773 O O . THR A 1 101 ? -7.580 -3.657 -7.958 1.00 91.00 101 THR A O 1
ATOM 776 N N . VAL A 1 102 ? -7.857 -2.649 -5.967 1.00 92.44 102 VAL A N 1
ATOM 777 C CA . VAL A 1 102 ? -9.026 -1.861 -6.359 1.00 92.44 102 VAL A CA 1
ATOM 778 C C . VAL A 1 102 ? -8.611 -0.445 -6.740 1.00 92.44 102 VAL A C 1
ATOM 780 O O . VAL A 1 102 ? -7.855 0.220 -6.026 1.00 92.44 102 VAL A O 1
ATOM 783 N N . ALA A 1 103 ? -9.106 0.018 -7.888 1.00 90.25 103 ALA A N 1
ATOM 784 C CA . ALA A 1 103 ? -8.926 1.392 -8.332 1.00 90.25 103 ALA A CA 1
ATOM 785 C C . ALA A 1 103 ? -9.883 2.332 -7.593 1.00 90.25 103 ALA A C 1
ATOM 787 O O . ALA A 1 103 ? -11.073 2.048 -7.460 1.00 90.25 103 ALA A O 1
ATOM 788 N N . LEU A 1 104 ? -9.361 3.471 -7.150 1.00 88.50 104 LEU A N 1
ATOM 789 C CA . LEU A 1 104 ? -10.181 4.566 -6.659 1.00 88.50 104 LEU A CA 1
ATOM 790 C C . LEU A 1 104 ? -10.746 5.368 -7.843 1.00 88.50 104 LEU A C 1
ATOM 792 O O . LEU A 1 104 ? -10.235 5.312 -8.965 1.00 88.50 104 LEU A O 1
ATOM 796 N N . SER A 1 105 ? -11.829 6.106 -7.590 1.00 83.38 105 SER A N 1
ATOM 797 C CA . SER A 1 105 ? -12.504 6.962 -8.574 1.00 83.38 105 SER A CA 1
ATOM 798 C C . SER A 1 105 ? -11.558 7.978 -9.239 1.00 83.38 105 SER A C 1
ATOM 800 O O . SER A 1 105 ? -10.460 8.262 -8.769 1.00 83.38 105 SER A O 1
ATOM 802 N N . ASN A 1 106 ? -11.988 8.591 -10.345 1.00 79.50 106 ASN A N 1
ATOM 803 C CA . ASN A 1 106 ? -11.194 9.644 -10.978 1.00 79.50 106 ASN A CA 1
ATOM 804 C C . ASN A 1 106 ? -11.117 10.888 -10.056 1.00 79.50 106 ASN A C 1
ATOM 806 O O . ASN A 1 106 ? -12.172 11.411 -9.682 1.00 79.50 106 ASN A O 1
ATOM 810 N N . PRO A 1 107 ? -9.914 11.417 -9.738 1.00 80.19 107 PRO A N 1
ATOM 811 C CA . PRO A 1 107 ? -9.750 12.592 -8.871 1.00 80.19 107 PRO A CA 1
ATOM 812 C C . PRO A 1 107 ? -10.457 13.847 -9.385 1.00 80.19 107 PRO A C 1
ATOM 814 O O . PRO A 1 107 ? -10.829 14.711 -8.599 1.00 80.19 107 PRO A O 1
ATOM 817 N N . LYS A 1 108 ? -10.699 13.949 -10.699 1.00 79.75 108 LYS A N 1
ATOM 818 C CA . LYS A 1 108 ? -11.460 15.065 -11.285 1.00 79.75 108 LYS A CA 1
ATOM 819 C C . LYS A 1 108 ? -12.944 15.040 -10.914 1.00 79.75 108 LYS A C 1
ATOM 821 O O . LYS A 1 108 ? -13.605 16.066 -11.018 1.00 79.75 108 LYS A O 1
ATOM 826 N N . THR A 1 109 ? -13.474 13.874 -10.545 1.00 80.00 109 THR A N 1
ATOM 827 C CA . THR A 1 109 ? -14.905 13.660 -10.280 1.00 80.00 109 THR A CA 1
ATOM 828 C C . THR A 1 109 ? -15.206 13.307 -8.829 1.00 80.00 109 THR A C 1
ATOM 830 O O . THR A 1 109 ? -16.347 13.454 -8.405 1.00 80.00 109 THR A O 1
ATOM 833 N N . ASP A 1 110 ? -14.214 12.842 -8.068 1.00 82.44 110 ASP A N 1
ATOM 834 C CA . ASP A 1 110 ? -14.388 12.452 -6.672 1.00 82.44 110 ASP A CA 1
ATOM 835 C C . ASP A 1 110 ? -13.220 12.970 -5.817 1.00 82.44 110 ASP A C 1
ATOM 837 O O . ASP A 1 110 ? -12.137 12.388 -5.848 1.00 82.44 110 ASP A O 1
ATOM 841 N N . PRO A 1 111 ? -13.406 14.041 -5.026 1.00 83.94 111 PRO A N 1
ATOM 842 C CA . PRO A 1 111 ? -12.352 14.568 -4.162 1.00 83.94 111 PRO A CA 1
ATOM 843 C C . PRO A 1 111 ? -12.022 13.638 -2.985 1.00 83.94 111 PRO A C 1
ATOM 845 O O . PRO A 1 111 ? -11.036 13.853 -2.288 1.00 83.94 111 PRO A O 1
ATOM 848 N N . ARG A 1 112 ? -12.806 12.582 -2.732 1.00 83.75 112 ARG A N 1
ATOM 849 C CA . ARG A 1 112 ? -12.515 11.638 -1.641 1.00 83.75 112 ARG A CA 1
ATOM 850 C C . ARG A 1 112 ? -11.306 10.754 -1.936 1.00 83.75 112 ARG A C 1
ATOM 852 O O . ARG A 1 112 ? -10.842 10.067 -1.046 1.00 83.75 112 ARG A O 1
ATOM 859 N N . VAL A 1 113 ? -10.763 10.776 -3.151 1.00 87.44 113 VAL A N 1
ATOM 860 C CA . VAL A 1 113 ? -9.594 9.958 -3.512 1.00 87.44 113 VAL A CA 1
ATOM 861 C C . VAL A 1 113 ? -8.278 10.509 -2.963 1.00 87.44 113 VAL A C 1
ATOM 863 O O . VAL A 1 113 ? -7.259 9.839 -3.054 1.00 87.44 113 VAL A O 1
ATOM 866 N N . TYR A 1 114 ? -8.274 11.711 -2.382 1.00 93.31 114 TYR A N 1
ATOM 867 C CA . TYR A 1 114 ? -7.092 12.289 -1.730 1.00 93.31 114 TYR A CA 1
ATOM 868 C C . TYR A 1 114 ? -6.807 11.698 -0.340 1.00 93.31 114 TYR A C 1
ATOM 870 O O . TYR A 1 114 ? -5.772 11.994 0.255 1.00 93.31 114 TYR A O 1
ATOM 878 N N . GLY A 1 115 ? -7.695 10.849 0.182 1.00 94.31 115 GLY A N 1
ATOM 879 C CA . GLY A 1 115 ? -7.436 10.102 1.403 1.00 94.31 115 GLY A CA 1
ATOM 880 C C . GLY A 1 115 ? -8.403 8.942 1.595 1.00 94.31 115 GLY A C 1
ATOM 881 O O . GLY A 1 115 ? -9.581 9.036 1.268 1.00 94.31 115 GLY A O 1
ATOM 882 N N . LEU A 1 116 ? -7.902 7.850 2.156 1.00 95.62 116 LEU A N 1
ATOM 883 C CA . LEU A 1 116 ? -8.693 6.704 2.575 1.00 95.62 116 LEU A CA 1
ATOM 884 C C . LEU A 1 116 ? -8.841 6.742 4.093 1.00 95.62 116 LEU A C 1
ATOM 886 O O . LEU A 1 116 ? -7.859 6.586 4.813 1.00 95.62 116 LEU A O 1
ATOM 890 N N . THR A 1 117 ? -10.064 6.902 4.582 1.00 97.06 117 THR A N 1
ATOM 891 C CA . THR A 1 117 ? -10.368 6.825 6.012 1.00 97.06 117 THR A CA 1
ATOM 892 C C . THR A 1 117 ? -10.999 5.482 6.333 1.00 97.06 117 THR A C 1
ATOM 894 O O . THR A 1 117 ? -12.070 5.172 5.821 1.00 97.06 117 THR A O 1
ATOM 897 N N . VAL A 1 118 ? -10.378 4.712 7.218 1.00 97.62 118 VAL A N 1
ATOM 898 C CA . VAL A 1 11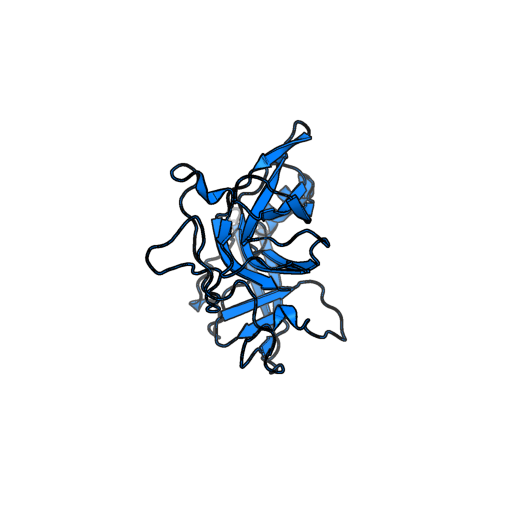8 ? -10.920 3.475 7.787 1.00 97.62 118 VAL A CA 1
ATOM 899 C C . VAL A 1 118 ? -11.531 3.778 9.154 1.00 97.62 118 VAL A C 1
ATOM 901 O O . VAL A 1 118 ? -10.894 4.404 9.998 1.00 97.62 118 VAL A O 1
ATOM 904 N N . THR A 1 119 ? -12.759 3.321 9.388 1.00 97.81 119 THR A N 1
ATOM 905 C CA . THR A 1 119 ? -13.446 3.398 10.683 1.00 97.81 119 THR A CA 1
ATOM 906 C C . THR A 1 119 ? -13.320 2.064 11.402 1.00 97.81 119 THR A C 1
ATOM 908 O O . THR A 1 119 ? -13.998 1.095 11.057 1.00 97.81 119 THR A O 1
ATOM 911 N N . LEU A 1 120 ? -12.466 2.023 12.417 1.00 97.50 120 LEU A N 1
ATOM 912 C CA . LEU A 1 120 ? -12.240 0.849 13.245 1.00 97.50 120 LEU A CA 1
ATOM 913 C C . LEU A 1 120 ? -13.514 0.468 14.029 1.00 97.50 120 LEU A C 1
ATOM 915 O O . LEU A 1 120 ? -14.291 1.353 14.417 1.00 97.50 120 LEU A O 1
ATOM 919 N N . PRO A 1 121 ? -13.738 -0.834 14.303 1.00 95.56 121 PRO A N 1
ATOM 920 C CA . PRO A 1 121 ? -14.925 -1.299 15.025 1.00 95.56 121 PRO A CA 1
ATOM 921 C C . PRO A 1 121 ? -15.059 -0.702 16.431 1.00 95.56 121 PRO A C 1
ATOM 923 O O . PRO A 1 121 ? -16.168 -0.462 16.908 1.00 95.56 121 PRO A O 1
ATOM 926 N N . GLN A 1 122 ? -13.926 -0.462 17.089 1.00 96.00 122 GLN A N 1
ATOM 927 C CA . GLN A 1 122 ? -13.818 0.175 18.397 1.00 96.00 122 GLN A CA 1
ATOM 928 C C . GLN A 1 122 ? -12.616 1.128 18.383 1.00 96.00 122 GLN A C 1
ATOM 930 O O . GLN A 1 122 ? -11.695 0.910 17.596 1.00 96.00 122 GLN A O 1
ATOM 935 N N . PRO A 1 123 ? -12.600 2.179 19.221 1.00 97.31 123 PRO A N 1
ATOM 936 C CA . PRO A 1 123 ? -11.397 2.977 19.413 1.00 97.31 123 PRO A CA 1
ATOM 937 C C . PRO A 1 123 ? -10.263 2.110 19.975 1.00 97.31 123 PRO A C 1
ATOM 939 O O . PRO A 1 123 ? -10.425 1.509 21.036 1.00 97.31 123 PRO A O 1
ATOM 942 N N . THR A 1 124 ? -9.126 2.060 19.287 1.00 96.56 124 THR A N 1
ATOM 943 C CA . THR A 1 124 ? -7.929 1.299 19.699 1.00 96.56 124 THR A CA 1
ATOM 944 C C . THR A 1 124 ? -6.692 2.174 19.574 1.00 96.56 124 THR A C 1
ATOM 946 O O . THR A 1 124 ? -6.771 3.253 18.991 1.00 96.56 124 THR A O 1
ATOM 949 N N . ARG A 1 125 ? -5.544 1.756 20.119 1.00 97.12 125 ARG A N 1
ATOM 950 C CA . ARG A 1 125 ? -4.280 2.495 19.952 1.00 97.12 125 ARG A CA 1
ATOM 951 C C . ARG A 1 125 ? -3.480 1.921 18.780 1.00 97.12 125 ARG A C 1
ATOM 953 O O . ARG A 1 125 ? -2.865 0.875 18.958 1.00 97.12 125 ARG A O 1
ATOM 960 N N . PRO A 1 126 ? -3.438 2.569 17.600 1.00 96.75 126 PRO A N 1
ATOM 961 C CA . PRO A 1 126 ? -2.688 2.041 16.467 1.00 96.75 126 PRO A CA 1
ATOM 962 C C . PRO A 1 126 ? -1.182 2.038 16.761 1.00 96.75 126 PRO A C 1
ATOM 964 O O . PRO A 1 126 ? -0.623 3.068 17.131 1.00 96.75 126 PRO A O 1
ATOM 967 N N . ARG A 1 127 ? -0.514 0.899 16.569 1.00 97.12 127 ARG A N 1
ATOM 968 C CA . ARG A 1 127 ? 0.938 0.721 16.771 1.00 97.12 127 ARG A CA 1
ATOM 969 C C . ARG A 1 127 ? 1.696 0.388 15.504 1.00 97.12 127 ARG A C 1
ATOM 971 O O . ARG A 1 127 ? 2.895 0.655 15.418 1.00 97.12 127 ARG A O 1
ATOM 978 N N . HIS A 1 128 ? 1.016 -0.188 14.524 1.00 98.06 128 HIS A N 1
ATOM 979 C CA . HIS A 1 128 ? 1.637 -0.595 13.277 1.00 98.06 128 HIS A CA 1
ATOM 980 C C . HIS A 1 128 ? 0.665 -0.443 12.117 1.00 98.06 128 HIS A C 1
ATOM 982 O O . HIS A 1 128 ? -0.549 -0.569 12.294 1.00 98.06 128 HIS A O 1
ATOM 988 N N . ALA A 1 129 ? 1.203 -0.201 10.928 1.00 98.19 129 ALA A N 1
ATOM 989 C CA . ALA A 1 129 ? 0.429 -0.205 9.702 1.00 98.19 129 ALA A CA 1
ATOM 990 C C . ALA A 1 129 ? 1.171 -0.927 8.583 1.00 98.19 129 ALA A C 1
ATOM 992 O O . ALA A 1 129 ? 2.396 -0.835 8.475 1.00 98.19 129 ALA A O 1
ATOM 993 N N . VAL A 1 130 ? 0.400 -1.590 7.726 1.00 98.25 130 VAL A N 1
ATOM 994 C CA . VAL A 1 130 ? 0.882 -2.151 6.469 1.00 98.25 130 VAL A CA 1
ATOM 995 C C . VAL A 1 130 ? -0.002 -1.661 5.330 1.00 98.25 130 VAL A C 1
ATOM 997 O O . VAL A 1 130 ? -1.228 -1.730 5.389 1.00 98.25 130 VAL A O 1
ATOM 1000 N N . VAL A 1 131 ? 0.639 -1.137 4.292 1.00 98.06 131 VAL A N 1
ATOM 1001 C CA . VAL A 1 131 ? 0.026 -0.642 3.062 1.00 98.06 131 VAL A CA 1
ATOM 1002 C C . VAL A 1 131 ? 0.550 -1.488 1.911 1.00 98.06 131 VAL A C 1
ATOM 1004 O O . VAL A 1 131 ? 1.763 -1.580 1.707 1.00 98.06 131 VAL A O 1
ATOM 1007 N N . ARG A 1 132 ? -0.358 -2.106 1.153 1.00 97.31 132 ARG A N 1
ATOM 1008 C CA . ARG A 1 132 ? -0.027 -3.014 0.048 1.00 97.31 132 ARG A CA 1
ATOM 1009 C C . ARG A 1 132 ? -0.613 -2.519 -1.259 1.00 97.31 132 ARG A C 1
ATOM 1011 O O . ARG A 1 132 ? -1.786 -2.149 -1.325 1.00 97.31 132 ARG A O 1
ATOM 1018 N N . GLY A 1 133 ? 0.182 -2.581 -2.322 1.00 95.31 133 GLY A N 1
ATOM 1019 C CA . GLY A 1 133 ? -0.318 -2.323 -3.669 1.00 95.31 133 GLY A CA 1
ATOM 1020 C C . GLY A 1 133 ? -0.732 -0.870 -3.916 1.00 95.31 133 GLY A C 1
ATOM 1021 O O . GLY A 1 133 ? -1.581 -0.634 -4.775 1.00 95.31 133 GLY A O 1
ATOM 1022 N N . LEU A 1 134 ? -0.200 0.097 -3.157 1.00 96.06 134 LEU A N 1
ATOM 1023 C CA . LEU A 1 134 ? -0.580 1.501 -3.306 1.00 96.06 134 LEU A CA 1
ATOM 1024 C C . LEU A 1 134 ? -0.010 2.070 -4.610 1.00 96.06 134 LEU A C 1
ATOM 1026 O O . LEU A 1 134 ? 1.184 1.988 -4.875 1.00 96.06 134 LEU A O 1
ATOM 1030 N N . ARG A 1 135 ? -0.865 2.711 -5.400 1.00 93.88 135 ARG A N 1
ATOM 1031 C CA . ARG A 1 135 ? -0.472 3.623 -6.472 1.00 93.88 135 ARG A CA 1
ATOM 1032 C C . ARG A 1 135 ? -1.099 4.977 -6.219 1.00 93.88 135 ARG A C 1
ATOM 1034 O O . ARG A 1 135 ? -2.288 5.050 -5.908 1.00 93.88 135 ARG A O 1
ATOM 1041 N N . HIS A 1 136 ? -0.329 6.035 -6.405 1.00 93.06 136 HIS A N 1
ATOM 1042 C CA . HIS A 1 136 ? -0.749 7.411 -6.164 1.00 93.06 136 HIS A CA 1
ATOM 1043 C C . HIS A 1 136 ? -0.296 8.326 -7.299 1.00 93.06 136 HIS A C 1
ATOM 1045 O O . HIS A 1 136 ? 0.567 7.978 -8.099 1.00 93.06 136 HIS A O 1
ATOM 1051 N N . ALA A 1 137 ? -0.906 9.503 -7.377 1.00 89.62 137 ALA A N 1
ATOM 1052 C CA . ALA A 1 137 ? -0.473 10.544 -8.291 1.00 89.62 137 ALA A CA 1
ATOM 1053 C C . ALA A 1 137 ? 0.914 11.054 -7.884 1.00 89.62 137 ALA A C 1
ATOM 1055 O O . ALA A 1 137 ? 1.134 11.404 -6.728 1.00 89.62 137 ALA A O 1
ATOM 1056 N N . HIS A 1 138 ? 1.822 11.142 -8.847 1.00 85.31 138 HIS A N 1
ATOM 1057 C CA . HIS A 1 138 ? 3.177 11.627 -8.627 1.00 85.31 138 HIS A CA 1
ATOM 1058 C C . HIS A 1 138 ? 3.271 13.150 -8.780 1.00 85.31 138 HIS A C 1
ATOM 1060 O O . HIS A 1 138 ? 2.705 13.725 -9.712 1.00 85.31 138 HIS A O 1
ATOM 1066 N N . GLY A 1 139 ? 4.033 13.806 -7.900 1.00 77.75 139 GLY A N 1
ATOM 1067 C CA . GLY A 1 139 ? 4.361 15.233 -8.038 1.00 77.75 139 GLY A CA 1
ATOM 1068 C C . GLY A 1 139 ? 5.382 15.449 -9.156 1.00 77.75 139 GLY A C 1
ATOM 1069 O O . GLY A 1 139 ? 6.138 14.525 -9.445 1.00 77.75 139 GLY A O 1
ATOM 1070 N N . TYR A 1 140 ? 5.432 16.629 -9.793 1.00 68.50 140 TYR A N 1
ATOM 1071 C CA . TYR A 1 140 ? 6.314 16.935 -10.944 1.00 68.50 140 TYR A CA 1
ATOM 1072 C C . TYR A 1 140 ? 7.810 17.031 -10.612 1.00 68.50 140 TYR A C 1
ATOM 1074 O O . TYR A 1 140 ? 8.630 16.735 -11.477 1.00 68.50 140 TYR A O 1
ATOM 1082 N N . GLU A 1 141 ? 8.161 17.367 -9.375 1.00 68.19 141 GLU A N 1
ATOM 1083 C CA . GLU A 1 141 ? 9.510 17.268 -8.814 1.00 68.19 141 GLU A CA 1
ATOM 1084 C C . GLU A 1 141 ? 9.409 16.913 -7.331 1.00 68.19 141 GLU A C 1
ATOM 1086 O O . GLU A 1 141 ? 8.365 17.101 -6.715 1.00 68.19 141 GLU A O 1
ATOM 1091 N N . GLY A 1 142 ? 10.487 16.371 -6.768 1.00 70.00 142 GLY A N 1
ATOM 1092 C CA . GLY A 1 142 ? 10.652 16.338 -5.325 1.00 70.00 142 GLY A CA 1
ATOM 1093 C C . GLY A 1 142 ? 10.201 15.062 -4.631 1.00 70.00 142 GLY A C 1
ATOM 1094 O O . GLY A 1 142 ? 10.317 13.941 -5.137 1.00 70.00 142 GLY A O 1
ATOM 1095 N N . LYS A 1 143 ? 9.799 15.277 -3.385 1.00 88.19 143 LYS A N 1
ATOM 1096 C CA . LYS A 1 143 ? 9.661 14.264 -2.356 1.00 88.19 143 LYS A CA 1
ATOM 1097 C C . LYS A 1 143 ? 8.189 13.983 -2.110 1.00 88.19 143 LYS A C 1
ATOM 1099 O O . LYS A 1 143 ? 7.368 14.896 -2.075 1.00 88.19 143 LYS A O 1
ATOM 1104 N N . GLU A 1 144 ? 7.870 12.712 -1.962 1.00 93.00 144 GLU A N 1
ATOM 1105 C CA . GLU A 1 144 ? 6.516 12.221 -1.753 1.00 93.00 144 GLU A CA 1
ATOM 1106 C C . GLU A 1 144 ? 6.476 11.519 -0.406 1.00 93.00 144 GLU A C 1
ATOM 1108 O O . GLU A 1 144 ? 7.413 10.793 -0.053 1.00 93.00 144 GLU A O 1
ATOM 1113 N N . TRP A 1 145 ? 5.400 11.722 0.347 1.00 96.25 145 TRP A N 1
ATOM 1114 C CA . TRP A 1 145 ? 5.232 11.103 1.654 1.00 96.25 145 TRP A CA 1
ATOM 1115 C C . TRP A 1 145 ? 3.908 10.373 1.764 1.00 96.25 145 TRP A C 1
ATOM 1117 O O . TRP A 1 145 ? 2.873 10.877 1.345 1.00 96.25 145 TRP A O 1
ATOM 1127 N N . LEU A 1 146 ? 3.959 9.211 2.400 1.00 97.56 146 LEU A N 1
ATOM 1128 C CA . LEU A 1 146 ? 2.812 8.534 2.963 1.00 97.56 146 LEU A CA 1
ATOM 1129 C C . LEU A 1 146 ? 2.517 9.189 4.301 1.00 97.56 146 LEU A C 1
ATOM 1131 O O . LEU A 1 146 ? 3.413 9.290 5.146 1.00 97.56 146 LEU A O 1
ATOM 1135 N N . VAL A 1 147 ? 1.276 9.599 4.501 1.00 98.06 147 VAL A N 1
ATOM 1136 C CA . VAL A 1 147 ? 0.824 10.190 5.753 1.00 98.06 147 VAL A CA 1
ATOM 1137 C C . VAL A 1 147 ? -0.251 9.294 6.343 1.00 98.06 147 VAL A C 1
ATOM 1139 O O . VAL A 1 147 ? -1.217 8.931 5.672 1.00 98.06 147 VAL A O 1
ATOM 1142 N N . LEU A 1 148 ? -0.045 8.914 7.602 1.00 98.31 148 LEU A N 1
ATOM 1143 C CA . LEU A 1 148 ? -1.017 8.190 8.404 1.00 98.31 148 LEU A CA 1
ATOM 1144 C C . LEU A 1 148 ? -1.427 9.056 9.586 1.00 98.31 148 LEU A C 1
ATOM 1146 O O . LEU A 1 148 ? -0.578 9.530 10.342 1.00 98.31 148 LEU A O 1
ATOM 1150 N N . GLU A 1 149 ? -2.728 9.224 9.763 1.00 98.31 149 GLU A N 1
ATOM 1151 C CA . GLU A 1 149 ? -3.316 10.019 10.836 1.00 98.31 149 GLU A CA 1
ATOM 1152 C C . GLU A 1 149 ? -4.383 9.221 11.579 1.00 98.31 149 GLU A C 1
ATOM 1154 O O . GLU A 1 149 ? -5.041 8.351 11.010 1.00 98.31 149 GLU A O 1
ATOM 1159 N N . GLY A 1 150 ? -4.569 9.534 12.856 1.00 98.00 150 GLY A N 1
ATOM 1160 C CA . GLY A 1 150 ? -5.587 8.945 13.717 1.00 98.00 150 GLY A CA 1
ATOM 1161 C C . GLY A 1 150 ? -6.562 10.006 14.204 1.00 98.00 150 GLY A C 1
ATOM 1162 O O . GLY A 1 150 ? -6.192 11.163 14.379 1.00 98.00 150 GLY A O 1
ATOM 1163 N N . SER A 1 151 ? -7.806 9.621 14.446 1.00 98.06 151 SER A N 1
ATOM 1164 C CA . SER A 1 151 ? -8.808 10.498 15.039 1.00 98.06 151 SER A CA 1
ATOM 1165 C C . SER A 1 151 ? -9.809 9.693 15.859 1.00 98.06 151 SER A C 1
ATOM 1167 O O . SER A 1 151 ? -10.177 8.577 15.486 1.00 98.06 151 SER A O 1
ATOM 1169 N N . LEU A 1 152 ? -10.264 10.239 16.985 1.00 97.94 152 LEU A N 1
ATOM 1170 C CA . LEU A 1 152 ? -11.319 9.626 17.796 1.00 97.94 152 LEU A CA 1
ATOM 1171 C C . LEU A 1 152 ? -12.722 9.986 17.277 1.00 97.94 152 LEU A C 1
ATOM 1173 O O . LEU A 1 152 ? -13.631 9.156 17.323 1.00 97.94 152 LEU A O 1
ATOM 1177 N N . ASP A 1 153 ? -12.885 11.207 16.772 1.00 96.38 153 ASP A N 1
ATOM 1178 C CA . ASP A 1 153 ? -14.162 11.815 16.386 1.00 96.38 153 ASP A CA 1
ATOM 1179 C C . ASP A 1 153 ? -14.351 11.938 14.863 1.00 96.38 153 ASP A C 1
ATOM 1181 O O . ASP A 1 153 ? -15.484 12.024 14.396 1.00 96.38 153 ASP A O 1
ATOM 1185 N N . GLY A 1 154 ? -13.266 11.854 14.090 1.00 95.25 154 GLY A N 1
ATOM 1186 C CA . GLY A 1 154 ? -13.239 12.051 12.639 1.00 95.25 154 GLY A CA 1
ATOM 1187 C C . GLY A 1 154 ? -13.007 13.508 12.220 1.00 95.25 154 GLY A C 1
ATOM 1188 O O . GLY A 1 154 ? -12.923 13.790 11.023 1.00 95.25 154 GLY A O 1
ATOM 1189 N N . GLU A 1 155 ? -12.865 14.424 13.178 1.00 96.06 155 GLU A N 1
ATOM 1190 C CA . GLU A 1 155 ? -12.698 15.863 12.955 1.00 96.06 155 GLU A CA 1
ATOM 1191 C C . GLU A 1 155 ? -11.286 16.322 13.327 1.00 96.06 155 GLU A C 1
ATOM 1193 O O . GLU A 1 155 ? -10.639 17.031 12.553 1.00 96.06 155 GLU A O 1
ATOM 1198 N N . HIS A 1 156 ? -10.776 15.862 14.470 1.00 96.50 156 HIS A N 1
ATOM 1199 C CA . HIS A 1 156 ? -9.448 16.204 14.968 1.00 96.50 156 HIS A CA 1
ATOM 1200 C C . HIS A 1 156 ? -8.467 15.080 14.658 1.00 96.50 156 HIS A C 1
ATOM 1202 O O . HIS A 1 156 ? -8.588 13.969 15.178 1.00 96.50 156 HIS A O 1
ATOM 1208 N N . TRP A 1 157 ? -7.495 15.375 13.799 1.00 96.88 157 TRP A N 1
ATOM 1209 C CA . TRP A 1 157 ? -6.533 14.401 13.295 1.00 96.88 157 TRP A CA 1
ATOM 1210 C C . TRP A 1 157 ? -5.167 14.604 13.944 1.00 96.88 157 TRP A C 1
ATOM 1212 O O . TRP A 1 157 ? -4.645 15.717 13.985 1.00 96.88 157 TRP A O 1
ATOM 1222 N N . GLN A 1 158 ? -4.592 13.516 14.449 1.00 97.12 158 GLN A N 1
ATOM 1223 C CA . GLN A 1 158 ? -3.235 13.467 14.981 1.00 97.12 158 GLN A CA 1
ATOM 1224 C C . GLN A 1 158 ? -2.341 12.672 14.032 1.00 97.12 158 GLN A C 1
ATOM 1226 O O . GLN A 1 158 ? -2.729 11.608 13.546 1.00 97.12 158 GLN A O 1
ATOM 1231 N N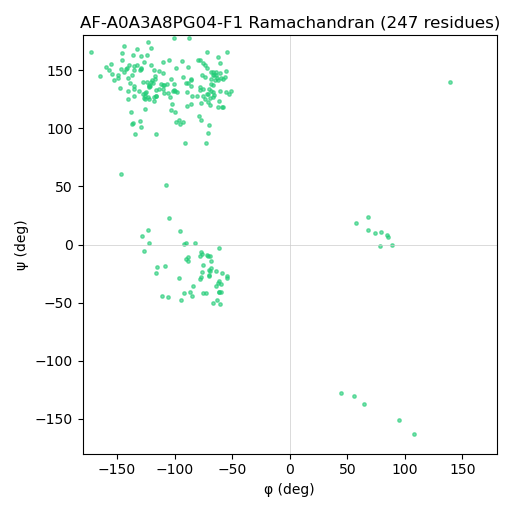 . LEU A 1 159 ? -1.130 13.166 13.787 1.00 97.56 159 LEU A N 1
ATOM 1232 C CA . LEU A 1 159 ? -0.164 12.476 12.942 1.00 97.56 159 LEU A CA 1
ATOM 1233 C C . LEU A 1 159 ? 0.346 11.202 13.633 1.00 97.56 159 LEU A C 1
ATOM 1235 O O . LEU A 1 159 ? 0.969 11.268 14.695 1.00 97.56 159 LEU A O 1
ATOM 1239 N N . LEU A 1 160 ? 0.126 10.051 12.997 1.00 97.94 160 LEU A N 1
ATOM 1240 C CA . LEU A 1 160 ? 0.642 8.755 13.442 1.00 97.94 160 LEU A CA 1
ATOM 1241 C C . LEU A 1 160 ? 1.997 8.442 12.806 1.00 97.94 160 LEU A C 1
ATOM 1243 O O . LEU A 1 160 ? 2.902 7.946 13.475 1.00 97.94 160 LEU A O 1
ATOM 1247 N N . ASN A 1 161 ? 2.156 8.731 11.513 1.00 98.06 161 ASN A N 1
ATOM 1248 C CA . ASN A 1 161 ? 3.433 8.603 10.817 1.00 98.06 161 ASN A CA 1
ATOM 1249 C C . ASN A 1 161 ? 3.463 9.454 9.539 1.00 98.06 161 ASN A C 1
ATOM 1251 O O . ASN A 1 161 ? 2.433 9.682 8.906 1.00 98.06 161 ASN A O 1
ATOM 1255 N N . ARG A 1 162 ? 4.666 9.877 9.141 1.00 97.12 162 ARG A N 1
ATOM 1256 C CA . ARG A 1 162 ? 4.952 10.49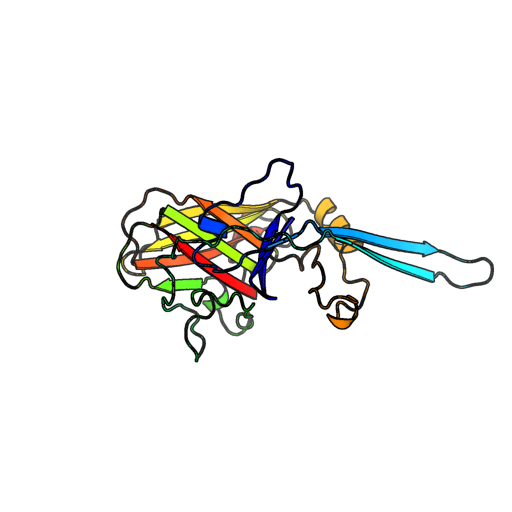9 7.847 1.00 97.12 162 ARG A CA 1
ATOM 1257 C C . ARG A 1 162 ? 6.240 9.912 7.275 1.00 97.12 162 ARG A C 1
ATOM 1259 O O . ARG A 1 162 ? 7.330 10.258 7.730 1.00 97.12 162 ARG A O 1
ATOM 1266 N N . THR A 1 163 ? 6.121 9.040 6.279 1.00 96.62 163 THR A N 1
ATOM 1267 C CA . THR A 1 163 ? 7.245 8.282 5.701 1.00 96.62 163 THR A CA 1
ATOM 1268 C C . THR A 1 163 ? 7.455 8.640 4.240 1.00 96.62 163 THR A C 1
ATOM 1270 O O . THR A 1 163 ? 6.504 8.866 3.506 1.00 96.62 163 THR A O 1
ATOM 1273 N N . VAL A 1 164 ? 8.714 8.699 3.811 1.00 94.81 164 VAL A N 1
ATOM 1274 C CA . VAL A 1 164 ? 9.082 9.012 2.425 1.00 94.81 164 VAL A CA 1
ATOM 1275 C C . VAL A 1 164 ? 8.715 7.842 1.510 1.00 94.81 164 VAL A C 1
ATOM 1277 O O . VAL A 1 164 ? 9.200 6.734 1.715 1.00 94.81 164 VAL A O 1
ATOM 1280 N N . LEU A 1 165 ? 7.890 8.101 0.495 1.00 92.38 165 LEU A N 1
ATOM 1281 C CA . LEU A 1 165 ? 7.576 7.161 -0.588 1.00 92.38 165 LEU A CA 1
ATOM 1282 C C . LEU A 1 165 ? 8.607 7.227 -1.703 1.00 92.38 165 LEU A C 1
ATOM 1284 O O . LEU A 1 165 ? 9.050 6.211 -2.231 1.00 92.38 165 LEU A O 1
ATOM 1288 N N . ARG A 1 166 ? 8.963 8.454 -2.072 1.00 87.50 166 ARG A N 1
ATOM 1289 C CA . ARG A 1 166 ? 9.833 8.749 -3.199 1.00 87.50 166 ARG A CA 1
ATOM 1290 C C . ARG A 1 166 ? 10.630 9.997 -2.876 1.00 87.50 166 ARG A C 1
ATOM 1292 O O . ARG A 1 166 ? 10.071 10.975 -2.390 1.00 87.50 166 ARG A O 1
ATOM 1299 N N . ASP A 1 167 ? 11.926 9.959 -3.143 1.00 86.50 167 ASP A N 1
ATOM 1300 C CA . ASP A 1 167 ? 12.813 11.120 -3.076 1.00 86.50 167 ASP A CA 1
ATOM 1301 C C . ASP A 1 167 ? 13.668 11.092 -4.340 1.00 86.50 167 ASP A C 1
ATOM 1303 O O . ASP A 1 167 ? 14.618 10.317 -4.449 1.00 86.50 167 ASP A O 1
ATOM 1307 N N . MET A 1 168 ? 13.223 11.821 -5.362 1.00 79.81 168 MET A N 1
ATOM 1308 C CA . MET A 1 168 ? 13.828 11.776 -6.687 1.00 79.81 168 MET A CA 1
ATOM 1309 C C . MET A 1 168 ? 14.004 13.183 -7.238 1.00 79.81 168 MET A C 1
ATOM 1311 O O . MET A 1 168 ? 13.045 13.950 -7.352 1.00 79.81 168 MET A O 1
ATOM 1315 N N . ASP A 1 169 ? 15.229 13.481 -7.666 1.00 78.31 169 ASP A N 1
ATOM 1316 C CA . ASP A 1 169 ? 15.497 14.662 -8.474 1.00 78.31 169 ASP A CA 1
ATOM 1317 C C . ASP A 1 169 ? 14.942 14.503 -9.906 1.00 78.31 169 ASP A C 1
ATOM 1319 O O . ASP A 1 169 ? 14.560 13.415 -10.364 1.00 78.31 169 ASP A O 1
ATOM 1323 N N . SER A 1 170 ? 14.869 15.620 -10.629 1.00 74.88 170 SER A N 1
ATOM 1324 C CA . SER A 1 170 ? 14.329 15.669 -11.991 1.00 74.88 170 SER A CA 1
ATOM 1325 C C . SER A 1 170 ? 15.123 14.817 -12.981 1.00 74.88 170 SER A C 1
ATOM 1327 O O . SER A 1 170 ? 14.542 14.205 -13.880 1.00 74.88 170 SER A O 1
ATOM 1329 N N . ARG A 1 171 ? 16.441 14.698 -12.785 1.00 79.94 171 ARG A N 1
ATOM 1330 C CA . ARG A 1 171 ? 17.311 13.855 -13.612 1.00 79.94 171 ARG A CA 1
ATOM 1331 C C . ARG A 1 171 ? 16.991 12.374 -13.431 1.00 79.94 171 ARG A C 1
ATOM 1333 O O . ARG A 1 171 ? 16.810 11.669 -14.419 1.00 79.94 171 ARG A O 1
ATOM 1340 N N . THR A 1 172 ? 16.914 11.906 -12.191 1.00 80.00 172 THR A N 1
ATOM 1341 C CA . THR A 1 172 ? 16.622 10.513 -11.830 1.00 80.00 172 THR A CA 1
ATOM 1342 C C . THR A 1 172 ? 15.246 10.121 -12.333 1.00 80.00 172 THR A C 1
ATOM 1344 O O . THR A 1 172 ? 15.076 9.049 -12.905 1.00 80.00 172 THR A O 1
ATOM 1347 N N . ARG A 1 173 ? 14.273 11.026 -12.213 1.00 77.44 173 ARG A N 1
ATOM 1348 C CA . ARG A 1 173 ? 12.946 10.854 -12.802 1.00 77.44 173 ARG A CA 1
ATOM 1349 C C . ARG A 1 173 ? 12.985 10.729 -14.315 1.00 77.44 173 ARG A C 1
ATOM 1351 O O . ARG A 1 173 ? 12.401 9.787 -14.831 1.00 77.44 173 ARG A O 1
ATOM 1358 N N . ALA A 1 174 ? 13.652 11.639 -15.023 1.00 76.38 174 ALA A N 1
ATOM 1359 C CA . ALA A 1 174 ? 13.736 11.575 -16.480 1.00 76.38 174 ALA A CA 1
ATOM 1360 C C . ALA A 1 174 ? 14.399 10.269 -16.944 1.00 76.38 174 ALA A C 1
ATOM 1362 O O . ALA A 1 174 ? 13.919 9.623 -17.870 1.00 76.38 174 ALA A O 1
ATOM 1363 N N . VAL A 1 175 ? 15.459 9.838 -16.254 1.00 77.94 175 VAL A N 1
ATOM 1364 C CA . VAL A 1 175 ? 16.119 8.553 -16.514 1.00 77.94 175 VAL A CA 1
ATOM 1365 C C . VAL A 1 175 ? 15.169 7.384 -16.246 1.00 77.94 175 VAL A C 1
ATOM 1367 O O . VAL A 1 175 ? 15.030 6.526 -17.110 1.00 77.94 175 VAL A O 1
ATOM 1370 N N . ASN A 1 176 ? 14.464 7.364 -15.112 1.00 76.00 176 ASN A N 1
ATOM 1371 C CA . ASN A 1 176 ? 13.485 6.320 -14.800 1.00 76.00 176 ASN A CA 1
ATOM 1372 C C . ASN A 1 176 ? 12.334 6.285 -15.807 1.00 76.00 176 ASN A C 1
ATOM 1374 O O . ASN A 1 176 ? 11.939 5.204 -16.224 1.00 76.00 176 ASN A O 1
ATOM 1378 N N . ALA A 1 177 ? 11.829 7.441 -16.232 1.00 74.75 177 ALA A N 1
ATOM 1379 C CA . ALA A 1 177 ? 10.783 7.533 -17.240 1.00 74.75 177 ALA A CA 1
ATOM 1380 C C . ALA A 1 177 ? 11.258 7.006 -18.599 1.00 74.75 177 ALA A C 1
ATOM 1382 O O . ALA A 1 177 ? 10.481 6.380 -19.301 1.00 74.75 177 ALA A O 1
ATOM 1383 N N . VAL A 1 178 ? 12.527 7.206 -18.972 1.00 72.88 178 VAL A N 1
ATOM 1384 C CA . VAL A 1 178 ? 13.090 6.655 -20.217 1.00 72.88 178 VAL A CA 1
ATOM 1385 C C . VAL A 1 178 ? 13.361 5.155 -20.103 1.00 72.88 178 VAL A C 1
ATOM 1387 O O . VAL A 1 178 ? 13.086 4.425 -21.046 1.00 72.88 178 VAL A O 1
ATOM 1390 N N . LEU A 1 179 ? 13.896 4.686 -18.974 1.00 69.81 179 LEU A N 1
ATOM 1391 C CA . LEU A 1 179 ? 14.273 3.281 -18.780 1.00 69.81 179 LEU A CA 1
ATOM 1392 C C . LEU A 1 179 ? 13.080 2.367 -18.478 1.00 69.81 179 LEU A C 1
ATOM 1394 O O . LEU A 1 179 ? 13.128 1.181 -18.793 1.00 69.81 179 LEU A O 1
ATOM 1398 N N . HIS A 1 180 ? 12.039 2.905 -17.845 1.00 71.06 180 HIS A N 1
ATOM 1399 C CA . HIS A 1 180 ? 10.899 2.149 -17.326 1.00 71.06 180 HIS A CA 1
ATOM 1400 C C . HIS A 1 180 ? 9.550 2.624 -17.892 1.00 71.06 180 HIS A C 1
ATOM 1402 O O . HIS A 1 180 ? 8.511 2.209 -17.381 1.00 71.06 180 HIS A O 1
ATOM 1408 N N . ASN A 1 181 ? 9.540 3.460 -18.946 1.00 60.81 181 ASN A N 1
ATOM 1409 C CA . ASN A 1 181 ? 8.339 3.632 -19.778 1.00 60.81 181 ASN A CA 1
ATOM 1410 C C . ASN A 1 181 ? 7.899 2.253 -20.296 1.00 60.81 181 ASN A C 1
ATOM 1412 O O . ASN A 1 181 ? 8.766 1.400 -20.504 1.00 60.81 181 ASN A O 1
ATOM 1416 N N . PRO A 1 182 ? 6.599 2.002 -20.533 1.00 58.59 182 PRO A N 1
ATOM 1417 C CA . PRO A 1 182 ? 6.126 0.688 -20.924 1.00 58.59 182 PRO A CA 1
ATOM 1418 C C . PRO A 1 182 ? 6.537 0.408 -22.369 1.00 58.59 182 PRO A C 1
ATOM 1420 O O . PRO A 1 182 ? 5.804 0.672 -23.318 1.00 58.59 182 PRO A O 1
ATOM 1423 N N . TYR A 1 183 ? 7.738 -0.127 -22.533 1.00 54.53 183 TYR A N 1
ATOM 1424 C CA . TYR A 1 183 ? 8.168 -0.762 -23.759 1.00 54.53 183 TYR A CA 1
ATOM 1425 C C . TYR A 1 183 ? 7.830 -2.252 -23.654 1.00 54.53 183 TYR A C 1
ATOM 1427 O O . TYR A 1 183 ? 8.610 -3.060 -23.151 1.00 54.53 183 TYR A O 1
ATOM 1435 N N . GLY A 1 184 ? 6.602 -2.586 -24.050 1.00 52.78 184 GLY A N 1
ATOM 1436 C CA . GLY A 1 184 ? 6.085 -3.951 -24.130 1.00 52.78 184 GLY A CA 1
ATOM 1437 C C . GLY A 1 184 ? 4.647 -4.054 -23.631 1.00 52.78 184 GLY A C 1
ATOM 1438 O O . GLY A 1 184 ? 4.293 -3.439 -22.625 1.00 52.78 184 GLY A O 1
ATOM 1439 N N . ASP A 1 185 ? 3.827 -4.847 -24.324 1.00 50.69 185 ASP A N 1
ATOM 1440 C CA . ASP A 1 185 ? 2.588 -5.354 -23.739 1.00 50.69 185 ASP A CA 1
ATOM 1441 C C . ASP A 1 185 ? 2.942 -6.081 -22.428 1.00 50.69 185 ASP A C 1
ATOM 1443 O O . ASP A 1 185 ? 3.914 -6.831 -22.350 1.00 50.69 185 ASP A O 1
ATOM 1447 N N . LEU A 1 186 ? 2.216 -5.752 -21.360 1.00 64.69 186 LEU A N 1
ATOM 1448 C CA . LEU A 1 186 ? 2.380 -6.327 -20.021 1.00 64.69 186 LEU A CA 1
ATOM 1449 C C . LEU A 1 186 ? 1.204 -7.252 -19.745 1.00 64.69 186 LEU A C 1
ATOM 1451 O O . LEU A 1 186 ? 0.474 -7.089 -18.761 1.00 64.69 186 LEU A O 1
ATOM 1455 N N . ALA A 1 187 ? 0.951 -8.165 -20.669 1.00 64.44 187 ALA A N 1
ATOM 1456 C CA . ALA A 1 187 ? -0.183 -9.038 -20.553 1.00 64.44 187 ALA A CA 1
ATOM 1457 C C . ALA A 1 187 ? 0.197 -10.255 -19.689 1.00 64.44 187 ALA A C 1
ATOM 1459 O O . ALA A 1 187 ? 1.316 -10.758 -19.782 1.00 64.44 187 ALA A O 1
ATOM 1460 N N . PRO A 1 188 ? -0.702 -10.767 -18.830 1.00 64.06 188 PRO A N 1
ATOM 1461 C CA . PRO A 1 188 ? -0.410 -11.946 -18.008 1.00 64.06 188 PRO A CA 1
ATOM 1462 C C . PRO A 1 188 ? 0.057 -13.162 -18.826 1.00 64.06 188 PRO A C 1
ATOM 1464 O O . PRO A 1 188 ? 0.844 -13.968 -18.338 1.00 64.06 188 PRO A O 1
ATOM 1467 N N . GLN A 1 189 ? -0.388 -13.269 -20.085 1.00 67.88 189 GLN A N 1
ATOM 1468 C CA . GLN A 1 189 ? 0.035 -14.314 -21.020 1.00 67.88 189 GLN A CA 1
ATOM 1469 C C . GLN A 1 189 ? 1.501 -14.219 -21.476 1.00 67.88 189 GLN A C 1
ATOM 1471 O O . GLN A 1 189 ? 2.015 -15.190 -22.028 1.00 67.88 189 GLN A O 1
ATOM 1476 N N . ASP A 1 190 ? 2.176 -13.089 -21.250 1.00 66.75 190 ASP A N 1
ATOM 1477 C CA . ASP A 1 190 ? 3.589 -12.915 -21.609 1.00 66.75 190 ASP A CA 1
ATOM 1478 C C . ASP A 1 190 ? 4.513 -13.659 -20.633 1.00 66.75 190 ASP A C 1
ATOM 1480 O O . ASP A 1 190 ? 5.663 -13.961 -20.956 1.00 66.75 190 ASP A O 1
ATOM 1484 N N . SER A 1 191 ? 3.999 -14.019 -19.451 1.00 69.56 191 SER A N 1
ATOM 1485 C CA . SER A 1 191 ? 4.641 -14.976 -18.559 1.00 69.56 191 SER A CA 1
ATOM 1486 C C . SER A 1 191 ? 4.161 -16.393 -18.898 1.00 69.56 191 SER A C 1
ATOM 1488 O O . SER A 1 191 ? 2.983 -16.695 -18.695 1.00 69.56 191 SER A O 1
ATOM 1490 N N . PRO A 1 192 ? 5.053 -17.330 -19.291 1.00 69.12 192 PRO A N 1
ATOM 1491 C CA . PRO A 1 192 ? 4.693 -18.740 -19.504 1.00 69.12 192 PRO A CA 1
ATOM 1492 C C . PRO A 1 192 ? 4.161 -19.447 -18.247 1.00 69.12 192 PRO A C 1
ATOM 1494 O O . PRO A 1 192 ? 3.836 -20.631 -18.278 1.00 69.12 192 PRO A O 1
ATOM 1497 N N . TYR A 1 193 ? 4.151 -18.744 -17.121 1.00 72.12 193 TYR A N 1
ATOM 1498 C CA . TYR A 1 193 ? 3.929 -19.281 -15.795 1.00 72.12 193 TYR A CA 1
ATOM 1499 C C . TYR A 1 193 ? 2.743 -18.634 -15.082 1.00 72.12 193 TYR A C 1
ATOM 1501 O O . TYR A 1 193 ? 2.475 -18.990 -13.942 1.00 72.12 193 TYR A O 1
ATOM 1509 N N . GLY A 1 194 ? 2.049 -17.697 -15.737 1.00 70.94 194 GLY A N 1
ATOM 1510 C CA . GLY A 1 194 ? 0.859 -17.040 -15.194 1.00 70.94 194 GLY A CA 1
ATOM 1511 C C . GLY A 1 194 ? 1.130 -15.941 -14.164 1.00 70.94 194 GLY A C 1
ATOM 1512 O O . GLY A 1 194 ? 0.181 -15.312 -13.704 1.00 70.94 194 GLY A O 1
ATOM 1513 N N . ASP A 1 195 ? 2.393 -15.671 -13.817 1.00 73.62 195 ASP A N 1
ATOM 1514 C CA . ASP A 1 195 ? 2.738 -14.577 -12.906 1.00 73.62 195 ASP A CA 1
ATOM 1515 C C . ASP A 1 195 ? 2.337 -13.217 -13.483 1.00 73.62 195 ASP A C 1
ATOM 1517 O O . ASP A 1 195 ? 2.593 -12.916 -14.652 1.00 73.62 195 ASP A O 1
ATOM 1521 N N . ALA A 1 196 ? 1.854 -12.331 -12.612 1.00 73.75 196 ALA A N 1
ATOM 1522 C CA . ALA A 1 196 ? 1.721 -10.925 -12.957 1.00 73.75 196 ALA A CA 1
ATOM 1523 C C . ALA A 1 196 ? 3.094 -10.310 -13.322 1.00 73.75 196 ALA A C 1
ATOM 1525 O O . ALA A 1 196 ? 4.118 -10.628 -12.682 1.00 73.75 196 ALA A O 1
ATOM 1526 N N . PRO A 1 197 ? 3.133 -9.400 -14.313 1.00 76.38 197 PRO A N 1
ATOM 1527 C CA . PRO A 1 197 ? 4.360 -8.728 -14.712 1.00 76.38 197 PRO A CA 1
ATOM 1528 C C . PRO A 1 197 ? 4.911 -7.859 -13.575 1.00 76.38 197 PRO A C 1
ATOM 1530 O O . PRO A 1 197 ? 4.173 -7.236 -12.809 1.00 76.38 197 PRO A O 1
ATOM 1533 N N . ILE A 1 198 ? 6.239 -7.770 -13.480 1.00 82.56 198 I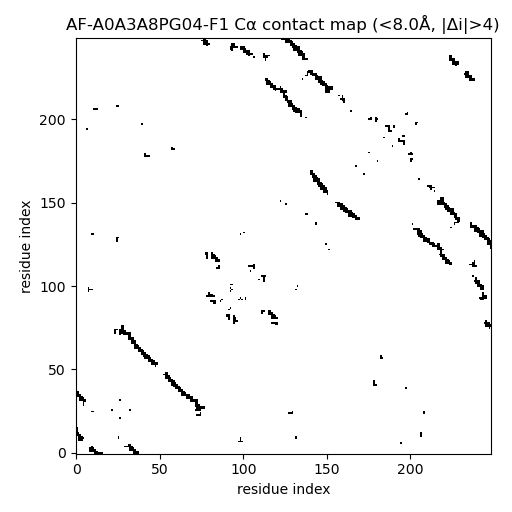LE A N 1
ATOM 1534 C CA . ILE A 1 198 ? 6.909 -6.828 -12.574 1.00 82.56 198 ILE A CA 1
ATOM 1535 C C . ILE A 1 198 ? 6.707 -5.394 -13.080 1.00 82.56 198 ILE A C 1
ATOM 1537 O O . ILE A 1 198 ? 7.363 -4.963 -14.029 1.00 82.56 198 ILE A O 1
ATOM 1541 N N . LEU A 1 199 ? 5.803 -4.648 -12.451 1.00 83.06 199 LEU A N 1
ATOM 1542 C CA . LEU A 1 199 ? 5.635 -3.222 -12.737 1.00 83.06 199 LEU A CA 1
ATOM 1543 C C . LEU A 1 199 ? 6.851 -2.434 -12.222 1.00 83.06 199 LEU A C 1
ATOM 1545 O O . LEU A 1 199 ? 7.299 -2.674 -11.094 1.00 83.06 199 LEU A O 1
ATOM 1549 N N . LEU A 1 200 ? 7.372 -1.530 -13.054 1.00 80.31 200 LEU A N 1
ATOM 1550 C CA . LEU A 1 200 ? 8.575 -0.722 -12.820 1.00 80.31 200 LEU A CA 1
ATOM 1551 C C . LEU A 1 200 ? 8.255 0.772 -12.952 1.00 80.31 200 LEU A C 1
ATOM 1553 O O . LEU A 1 200 ? 7.254 1.144 -13.564 1.00 80.31 200 LEU A O 1
ATOM 1557 N N . GLY A 1 201 ? 9.139 1.623 -12.428 1.00 79.94 201 GLY A N 1
ATOM 1558 C CA . GLY A 1 201 ? 9.014 3.075 -12.563 1.00 79.94 201 GLY A CA 1
ATOM 1559 C C . GLY A 1 201 ? 7.765 3.609 -11.861 1.00 79.94 201 GLY A C 1
ATOM 1560 O O . GLY A 1 201 ? 7.439 3.173 -10.766 1.00 79.94 201 GLY A O 1
ATOM 1561 N N . ASP A 1 202 ? 7.047 4.527 -12.503 1.00 79.56 202 ASP A N 1
ATOM 1562 C CA . ASP A 1 202 ? 5.835 5.145 -11.936 1.00 79.56 202 ASP A CA 1
ATOM 1563 C C . ASP A 1 202 ? 4.629 4.173 -11.868 1.00 79.56 202 ASP A C 1
ATOM 1565 O O . ASP A 1 202 ? 3.609 4.453 -11.239 1.00 79.56 202 ASP A O 1
ATOM 1569 N N . GLU A 1 203 ? 4.730 2.997 -12.497 1.00 81.56 203 GLU A N 1
ATOM 1570 C CA . GLU A 1 203 ? 3.722 1.934 -12.391 1.00 81.56 203 GLU A CA 1
ATOM 1571 C C . GLU A 1 203 ? 3.988 0.987 -11.207 1.00 81.56 203 GLU A C 1
ATOM 1573 O O . GLU A 1 203 ? 3.131 0.159 -10.885 1.00 81.56 203 GLU A O 1
ATOM 1578 N N . GLU A 1 204 ? 5.159 1.083 -10.564 1.00 86.38 204 GLU A N 1
ATOM 1579 C CA . GLU A 1 204 ? 5.529 0.262 -9.411 1.00 86.38 204 GLU A CA 1
ATOM 1580 C C . GLU A 1 204 ? 4.579 0.517 -8.228 1.00 86.38 204 GLU A C 1
ATOM 1582 O O . GLU A 1 204 ? 4.518 1.632 -7.708 1.00 86.38 204 GLU A O 1
ATOM 1587 N N . PRO A 1 205 ? 3.841 -0.507 -7.760 1.00 91.00 205 PRO A N 1
ATOM 1588 C CA . PRO A 1 205 ? 3.050 -0.378 -6.551 1.00 91.00 205 PRO A CA 1
ATOM 1589 C C . PRO A 1 205 ? 3.948 -0.252 -5.318 1.00 91.00 205 PRO A C 1
ATOM 1591 O O . PRO A 1 205 ? 4.908 -1.002 -5.137 1.00 91.00 205 PRO A O 1
ATOM 1594 N N . VAL A 1 206 ? 3.561 0.652 -4.430 1.00 94.25 206 VAL A N 1
ATOM 1595 C CA . VAL A 1 206 ? 4.173 0.876 -3.128 1.00 94.25 206 VAL A CA 1
ATOM 1596 C C . VAL A 1 206 ? 3.711 -0.198 -2.140 1.00 94.25 206 VAL A C 1
ATOM 1598 O O . VAL A 1 206 ? 2.517 -0.485 -2.003 1.00 94.25 206 VAL A O 1
ATOM 1601 N N . PHE A 1 207 ? 4.684 -0.755 -1.422 1.00 95.88 207 PHE A N 1
ATOM 1602 C CA . PHE A 1 207 ? 4.513 -1.678 -0.305 1.00 95.88 207 PHE A CA 1
ATOM 1603 C C . PHE A 1 207 ? 5.271 -1.125 0.894 1.00 95.88 207 PHE A C 1
ATOM 1605 O O . PHE A 1 207 ? 6.489 -0.955 0.824 1.00 95.88 207 PHE A O 1
ATOM 1612 N N . ILE A 1 208 ? 4.556 -0.792 1.970 1.00 96.31 208 ILE A N 1
ATOM 1613 C CA . ILE A 1 208 ? 5.148 -0.190 3.167 1.00 96.31 208 ILE A CA 1
ATOM 1614 C C . ILE A 1 208 ? 4.610 -0.842 4.433 1.00 96.31 208 ILE A C 1
ATOM 1616 O O . ILE A 1 208 ? 3.417 -1.067 4.579 1.00 96.31 208 ILE A O 1
ATOM 1620 N N . GLU A 1 209 ? 5.530 -1.109 5.349 1.00 96.50 209 GLU A N 1
ATOM 1621 C CA . GLU A 1 209 ? 5.318 -1.571 6.709 1.00 96.50 209 GLU A CA 1
ATOM 1622 C C . GLU A 1 209 ? 6.012 -0.536 7.587 1.00 96.50 209 GLU A C 1
ATOM 1624 O O . GLU A 1 209 ? 7.177 -0.201 7.342 1.00 96.50 209 GLU A O 1
ATOM 1629 N N . LEU A 1 210 ? 5.298 0.019 8.564 1.00 96.56 210 LEU A N 1
ATOM 1630 C CA . LEU A 1 210 ? 5.859 1.061 9.409 1.00 96.56 210 LEU A CA 1
ATOM 1631 C C . LEU A 1 210 ? 5.273 1.045 10.831 1.00 96.56 210 LEU A C 1
ATOM 1633 O O . LEU A 1 210 ? 4.082 0.766 11.016 1.00 96.56 210 LEU A O 1
ATOM 1637 N N . PRO A 1 211 ? 6.088 1.385 11.848 1.00 97.44 211 PRO A N 1
ATOM 1638 C CA . PRO A 1 211 ? 5.597 1.628 13.197 1.00 97.44 211 PRO A CA 1
ATOM 1639 C C . PRO A 1 211 ? 4.866 2.974 13.274 1.00 97.44 211 PRO A C 1
ATOM 1641 O O . PRO A 1 211 ? 5.268 3.961 12.651 1.00 97.44 211 PRO A O 1
ATOM 1644 N N . LEU A 1 212 ? 3.815 3.034 14.083 1.00 97.25 212 LEU A N 1
ATOM 1645 C CA . LEU A 1 212 ? 3.045 4.251 14.341 1.00 97.25 212 LEU A CA 1
ATOM 1646 C C . LEU A 1 212 ? 3.488 4.902 15.654 1.00 97.25 212 LEU A C 1
ATOM 1648 O O . LEU A 1 212 ? 3.983 4.226 16.559 1.00 97.25 212 LEU A O 1
ATOM 1652 N N . SER A 1 213 ? 3.337 6.224 15.746 1.00 94.94 213 SER A N 1
ATOM 1653 C CA . SER A 1 213 ? 3.595 6.959 16.983 1.00 94.94 213 SER A CA 1
ATOM 1654 C C . SER A 1 213 ? 2.675 6.473 18.108 1.00 94.94 213 SER A C 1
ATOM 1656 O O . SER A 1 213 ? 1.542 6.050 17.876 1.00 94.94 213 SER A O 1
ATOM 1658 N N . ASP A 1 214 ? 3.175 6.521 19.346 1.00 90.50 214 ASP A N 1
ATOM 1659 C CA . ASP A 1 214 ? 2.350 6.254 20.523 1.00 90.50 214 ASP A CA 1
ATOM 1660 C C . ASP A 1 214 ? 1.382 7.418 20.730 1.00 90.50 214 ASP A C 1
ATOM 1662 O O . ASP A 1 214 ? 1.755 8.462 21.268 1.00 90.50 214 ASP A O 1
ATOM 1666 N N . ALA A 1 215 ? 0.166 7.248 20.228 1.00 88.12 215 ALA A N 1
ATOM 1667 C CA . ALA A 1 215 ? -0.860 8.271 20.227 1.00 88.12 215 ALA A CA 1
ATOM 1668 C C . ALA A 1 215 ? -2.113 7.811 20.987 1.00 88.12 215 ALA A C 1
ATOM 1670 O O . ALA A 1 215 ? -2.272 6.636 21.339 1.00 88.12 215 ALA A O 1
ATOM 1671 N N . GLU A 1 216 ? -3.021 8.753 21.247 1.00 92.12 216 GLU A N 1
ATOM 1672 C CA . GLU A 1 216 ? -4.304 8.448 21.883 1.00 92.12 216 GLU A CA 1
ATOM 16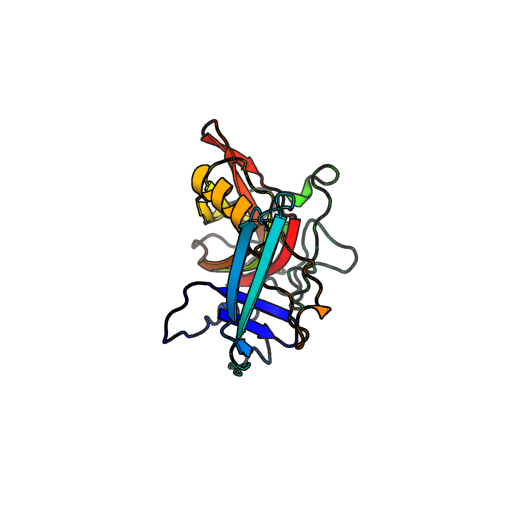73 C C . GLU A 1 216 ? -5.137 7.474 21.031 1.00 92.12 216 GLU A C 1
ATOM 1675 O O . GLU A 1 216 ? -4.939 7.409 19.811 1.00 92.12 216 GLU A O 1
ATOM 1680 N N . PRO A 1 217 ? -6.082 6.725 21.639 1.00 97.06 217 PRO A N 1
ATOM 1681 C CA . PRO A 1 217 ? -6.953 5.829 20.897 1.00 97.06 217 PRO A CA 1
ATOM 1682 C C . PRO A 1 217 ? -7.636 6.525 19.714 1.00 97.06 217 PRO A C 1
ATOM 1684 O O . PRO A 1 217 ? -8.231 7.593 19.857 1.00 97.06 217 PRO A O 1
ATOM 1687 N N . ALA A 1 218 ? -7.583 5.885 18.552 1.00 97.62 218 ALA A N 1
ATOM 1688 C CA . ALA A 1 218 ? -8.212 6.342 17.329 1.00 97.62 218 ALA A CA 1
ATOM 1689 C C . ALA A 1 218 ? -9.359 5.399 16.960 1.00 97.62 218 ALA A C 1
ATOM 1691 O O . ALA A 1 218 ? -9.240 4.178 17.042 1.00 97.62 218 ALA A O 1
ATOM 1692 N N . ARG A 1 219 ? -10.480 5.975 16.529 1.00 98.00 219 ARG A N 1
ATOM 1693 C CA . ARG A 1 219 ? -11.577 5.246 15.881 1.00 98.00 219 ARG A CA 1
ATOM 1694 C C . ARG A 1 219 ? -11.473 5.326 14.362 1.00 98.00 219 ARG A C 1
ATOM 1696 O O . ARG A 1 219 ? -11.916 4.420 13.667 1.00 98.00 219 ARG A O 1
ATOM 1703 N N . TYR A 1 220 ? -10.898 6.402 13.850 1.00 98.38 220 TYR A N 1
ATOM 1704 C CA . TYR A 1 220 ? -10.691 6.645 12.435 1.00 98.38 220 TYR A CA 1
ATOM 1705 C C . TYR A 1 220 ? -9.197 6.692 12.159 1.00 98.38 220 TYR A C 1
ATOM 1707 O O . TYR A 1 220 ? -8.458 7.370 12.872 1.00 98.38 220 TYR A O 1
ATOM 1715 N N . VAL A 1 221 ? -8.759 5.992 11.121 1.00 98.19 221 VAL A N 1
ATOM 1716 C CA . VAL A 1 221 ? -7.379 6.047 10.640 1.00 98.19 221 VAL A CA 1
ATOM 1717 C C . VAL A 1 221 ? -7.407 6.477 9.186 1.00 98.19 221 VAL A C 1
ATOM 1719 O O . VAL A 1 221 ? -8.100 5.862 8.376 1.00 98.19 221 VAL A O 1
ATOM 1722 N N . ARG A 1 222 ? -6.683 7.544 8.860 1.00 98.00 222 ARG A N 1
ATOM 1723 C CA . ARG A 1 222 ? -6.621 8.112 7.516 1.00 98.00 222 ARG A CA 1
ATOM 1724 C C . ARG A 1 222 ? -5.260 7.857 6.900 1.00 98.00 222 ARG A C 1
ATOM 1726 O O . ARG A 1 222 ? -4.236 8.146 7.508 1.00 98.00 222 ARG A O 1
ATOM 1733 N N . LEU A 1 223 ? -5.295 7.341 5.682 1.00 98.06 223 LEU A N 1
ATOM 1734 C CA . LEU A 1 223 ? -4.175 7.188 4.775 1.00 98.06 223 LEU A CA 1
ATOM 1735 C C . LEU A 1 223 ? -4.268 8.267 3.695 1.00 98.06 223 LEU A C 1
ATOM 1737 O O . LEU A 1 223 ? -5.288 8.374 3.019 1.00 98.06 223 LEU A O 1
ATOM 1741 N N . SER A 1 224 ? -3.206 9.037 3.503 1.00 97.56 224 SER A N 1
ATOM 1742 C CA . SER A 1 224 ? -3.096 10.031 2.434 1.00 97.56 224 SER A CA 1
ATOM 1743 C C . SER A 1 224 ? -1.668 10.095 1.892 1.00 97.56 224 SER A C 1
ATOM 1745 O O . SER A 1 224 ? -0.742 9.477 2.428 1.00 97.56 224 SER A O 1
ATOM 1747 N N . VAL A 1 225 ? -1.498 10.821 0.788 1.00 96.88 225 VAL A N 1
ATOM 1748 C CA . VAL A 1 225 ? -0.187 11.110 0.205 1.00 96.88 225 VAL A CA 1
ATOM 1749 C C . VAL A 1 225 ? 0.002 12.616 0.114 1.00 96.88 225 VAL A C 1
ATOM 1751 O O . VAL A 1 225 ? -0.902 13.336 -0.300 1.00 96.88 225 VAL A O 1
ATOM 1754 N N . GLU A 1 226 ? 1.194 13.083 0.464 1.00 95.44 226 GLU A N 1
ATOM 1755 C CA . GLU A 1 226 ? 1.629 14.463 0.257 1.00 95.44 226 GLU A CA 1
ATOM 1756 C C . GLU A 1 226 ? 2.704 14.526 -0.824 1.00 95.44 226 GLU A C 1
ATOM 1758 O O . GLU A 1 226 ? 3.641 13.724 -0.840 1.00 95.44 226 GLU A O 1
ATOM 1763 N N . LEU A 1 227 ? 2.587 15.518 -1.698 1.00 92.88 227 LEU A N 1
ATOM 1764 C CA . LEU A 1 227 ? 3.503 15.798 -2.794 1.00 92.88 227 LEU A CA 1
ATOM 1765 C C . LEU A 1 227 ? 4.157 17.155 -2.553 1.00 92.88 227 LEU A C 1
ATOM 1767 O O . LEU A 1 227 ? 3.452 18.140 -2.334 1.00 92.88 227 LEU A O 1
ATOM 1771 N N . LEU A 1 228 ? 5.486 17.214 -2.606 1.00 89.38 228 LEU A N 1
ATOM 1772 C CA . LEU A 1 228 ? 6.210 18.482 -2.648 1.00 89.38 228 LEU A CA 1
ATOM 1773 C C . LEU A 1 228 ? 6.089 19.103 -4.046 1.00 89.38 228 LEU A C 1
ATOM 1775 O O . LEU A 1 228 ? 6.287 18.408 -5.041 1.00 89.38 228 LEU A O 1
ATOM 1779 N N . ASP A 1 229 ? 5.786 20.395 -4.130 1.00 78.38 229 ASP A N 1
ATOM 1780 C CA . ASP A 1 229 ? 5.802 21.149 -5.384 1.00 78.38 229 ASP A CA 1
ATOM 1781 C C . ASP A 1 229 ? 7.077 21.999 -5.565 1.00 78.38 229 ASP A C 1
ATOM 1783 O O . ASP A 1 229 ? 7.960 22.050 -4.705 1.00 78.38 229 ASP A O 1
ATOM 1787 N N . PHE A 1 230 ? 7.170 22.670 -6.718 1.00 68.44 230 PHE A N 1
ATOM 1788 C CA . PHE A 1 230 ? 8.302 23.522 -7.102 1.00 68.44 230 PHE A CA 1
ATOM 1789 C C . PHE A 1 230 ? 8.503 24.749 -6.204 1.00 68.44 230 PHE A C 1
ATOM 1791 O O . PHE A 1 230 ? 9.606 25.293 -6.158 1.00 68.44 230 PHE A O 1
ATOM 1798 N N . GLU A 1 231 ? 7.460 25.203 -5.512 1.00 76.88 231 GLU A N 1
ATOM 1799 C CA . GLU A 1 231 ? 7.516 26.365 -4.621 1.00 76.88 231 GLU A CA 1
ATOM 1800 C C . GLU A 1 231 ? 7.881 25.954 -3.182 1.00 76.88 231 GLU A C 1
ATOM 1802 O O . GLU A 1 231 ? 7.994 26.800 -2.294 1.00 76.88 231 GLU A O 1
ATOM 1807 N N . GLY A 1 232 ? 8.117 24.655 -2.953 1.00 78.62 232 GLY A N 1
ATOM 1808 C CA . GLY A 1 232 ? 8.400 24.079 -1.641 1.00 78.62 232 GLY A CA 1
ATOM 1809 C C . GLY A 1 232 ? 7.144 23.863 -0.793 1.00 78.62 232 GLY A C 1
ATOM 1810 O O . GLY A 1 232 ? 7.259 23.570 0.398 1.00 78.62 232 GLY A O 1
ATOM 1811 N N . SER A 1 233 ? 5.960 24.004 -1.390 1.00 84.81 233 SER A N 1
ATOM 1812 C CA . SER A 1 233 ? 4.669 23.786 -0.751 1.00 84.81 233 SER A CA 1
ATOM 1813 C C . SER A 1 233 ? 4.250 22.316 -0.881 1.00 84.81 233 SER A C 1
ATOM 1815 O O . SER A 1 233 ? 4.688 21.601 -1.786 1.00 84.81 233 SER A O 1
ATOM 1817 N N . THR A 1 234 ? 3.447 21.822 0.063 1.00 89.06 234 THR A N 1
ATOM 1818 C CA . THR A 1 234 ? 2.908 20.459 0.008 1.00 89.06 234 THR A CA 1
ATOM 1819 C C . THR A 1 234 ? 1.468 20.468 -0.489 1.00 89.06 234 THR A C 1
ATOM 1821 O O . THR A 1 234 ? 0.648 21.289 -0.082 1.00 89.06 234 THR A O 1
ATOM 1824 N N . SER A 1 235 ? 1.146 19.513 -1.358 1.00 90.81 235 SER A N 1
ATOM 1825 C CA . SER A 1 235 ? -0.194 19.320 -1.914 1.00 90.81 235 SER A CA 1
ATOM 1826 C C . SER A 1 235 ? -0.653 17.866 -1.758 1.00 90.81 235 SER A C 1
ATOM 1828 O O . SER A 1 235 ? 0.183 16.960 -1.707 1.00 90.81 235 SER A O 1
ATOM 1830 N N . PRO A 1 236 ? -1.968 17.603 -1.656 1.00 92.69 236 PRO A N 1
ATOM 1831 C CA . PRO A 1 236 ? -2.473 16.242 -1.542 1.00 92.69 236 PRO A CA 1
ATOM 1832 C C . PRO A 1 236 ? -2.328 15.477 -2.867 1.00 92.69 236 PRO A C 1
ATOM 1834 O O . PRO A 1 236 ? -2.766 15.930 -3.926 1.00 92.69 236 PRO A O 1
ATOM 1837 N N . GLY A 1 237 ? -1.751 14.280 -2.794 1.00 93.06 237 GLY A N 1
ATOM 1838 C CA . GLY A 1 237 ? -1.671 13.322 -3.891 1.00 93.06 237 GLY A CA 1
ATOM 1839 C C . GLY A 1 237 ? -2.889 12.405 -3.917 1.00 93.06 237 GLY A C 1
ATOM 1840 O O . GLY A 1 237 ? -3.278 11.839 -2.898 1.00 93.06 237 GLY A O 1
ATOM 1841 N N . ALA A 1 238 ? -3.507 12.248 -5.088 1.00 93.75 238 ALA A N 1
ATOM 1842 C CA . ALA A 1 238 ? -4.631 11.331 -5.250 1.00 93.75 238 ALA A CA 1
ATOM 1843 C C . ALA A 1 238 ? -4.165 9.875 -5.112 1.00 93.75 238 ALA A C 1
ATOM 1845 O O . ALA A 1 238 ? -3.208 9.464 -5.768 1.00 93.75 238 ALA A O 1
ATOM 1846 N N . LEU A 1 239 ? -4.875 9.080 -4.318 1.00 95.06 239 LEU A N 1
ATOM 1847 C CA . LEU A 1 239 ? -4.743 7.630 -4.298 1.00 95.06 239 LEU A CA 1
ATOM 1848 C C . LEU A 1 239 ? -5.434 7.079 -5.553 1.00 95.06 239 LEU A C 1
ATOM 1850 O O . LEU A 1 239 ? -6.582 7.415 -5.835 1.00 95.06 239 LEU A O 1
ATOM 1854 N N . MET A 1 240 ? -4.735 6.255 -6.329 1.00 92.50 240 MET A N 1
ATOM 1855 C CA . MET A 1 240 ? -5.222 5.719 -7.606 1.00 92.50 240 MET A CA 1
ATOM 1856 C C . MET A 1 240 ? -5.618 4.251 -7.504 1.00 92.50 240 MET A C 1
ATOM 1858 O O . MET A 1 240 ? -6.661 3.858 -8.022 1.00 92.50 240 MET A O 1
ATOM 1862 N N . LYS A 1 241 ? -4.784 3.430 -6.865 1.00 93.94 241 LYS A N 1
ATOM 1863 C CA . LYS A 1 241 ? -5.065 2.016 -6.598 1.00 93.94 241 LYS A CA 1
ATOM 1864 C C . LYS A 1 241 ? -4.533 1.641 -5.228 1.00 93.94 241 LYS A C 1
ATOM 1866 O O . LYS A 1 241 ? -3.548 2.219 -4.780 1.00 93.94 241 LYS A O 1
ATOM 1871 N N . LEU A 1 242 ? -5.165 0.672 -4.590 1.00 95.69 242 LEU A N 1
ATOM 1872 C CA . LEU A 1 242 ? -4.702 0.105 -3.332 1.00 95.69 242 LEU A CA 1
ATOM 1873 C C . LEU A 1 242 ? -5.204 -1.336 -3.241 1.00 95.69 242 LEU A C 1
ATOM 1875 O O . LEU A 1 242 ? -6.327 -1.613 -3.664 1.00 95.69 242 LEU A O 1
ATOM 1879 N N . ALA A 1 243 ? -4.379 -2.238 -2.715 1.00 95.94 243 ALA A N 1
ATOM 1880 C CA . ALA A 1 243 ? -4.788 -3.614 -2.444 1.00 95.94 243 ALA A CA 1
ATOM 1881 C C . ALA A 1 243 ? -5.254 -3.771 -0.995 1.00 95.94 243 ALA A C 1
ATOM 1883 O O . ALA A 1 243 ? -6.323 -4.310 -0.745 1.00 95.94 243 ALA A O 1
ATOM 1884 N N . GLU A 1 244 ? -4.486 -3.255 -0.035 1.00 97.31 244 GLU A N 1
ATOM 1885 C CA . GLU A 1 244 ? -4.830 -3.393 1.380 1.00 97.31 244 GLU A CA 1
ATOM 1886 C C . GLU A 1 244 ? -4.231 -2.278 2.238 1.00 97.31 244 GLU A C 1
ATOM 1888 O O . GLU A 1 244 ? -3.119 -1.803 1.988 1.00 97.31 244 GLU A O 1
ATOM 1893 N N . PHE A 1 245 ? -4.975 -1.901 3.277 1.00 97.94 245 PHE A N 1
ATOM 1894 C CA . PHE A 1 245 ? -4.526 -1.072 4.382 1.00 97.94 245 PHE A CA 1
ATOM 1895 C C . PHE A 1 245 ? -4.866 -1.737 5.725 1.00 97.94 245 PHE A C 1
ATOM 1897 O O . PHE A 1 245 ? -5.994 -1.685 6.230 1.00 97.94 245 PHE A O 1
ATOM 1904 N N . SER A 1 246 ? -3.848 -2.348 6.320 1.00 98.25 246 SER A N 1
ATOM 1905 C CA . SER A 1 246 ? -3.929 -3.052 7.595 1.00 98.25 246 SER A CA 1
ATOM 1906 C C . SER A 1 246 ? -3.390 -2.183 8.728 1.00 98.25 246 SER A C 1
ATOM 1908 O O . SER A 1 246 ? -2.311 -1.604 8.618 1.00 98.25 246 SER A O 1
ATOM 1910 N N . VAL A 1 247 ? -4.132 -2.102 9.833 1.00 98.12 247 VAL A N 1
ATOM 1911 C CA . VAL A 1 247 ? -3.743 -1.390 11.061 1.00 98.12 247 VAL A CA 1
ATOM 1912 C C . VAL A 1 247 ? -3.725 -2.379 12.220 1.00 98.12 247 VAL A C 1
ATOM 1914 O O . VAL A 1 247 ? -4.617 -3.221 12.320 1.00 98.12 247 VAL A O 1
ATOM 1917 N N . PHE A 1 248 ? -2.738 -2.257 13.105 1.00 97.88 248 PHE A N 1
ATOM 1918 C CA . PHE A 1 248 ? -2.525 -3.129 14.265 1.00 97.88 248 PHE A CA 1
ATOM 1919 C C . PHE A 1 248 ? -2.419 -2.321 15.559 1.00 97.88 248 PHE A C 1
ATOM 1921 O O . PHE A 1 248 ? -2.064 -1.142 15.519 1.00 97.88 248 PHE A O 1
ATOM 1928 N N . GLU A 1 249 ? -2.694 -2.978 16.685 1.00 94.31 249 GLU A N 1
ATOM 1929 C CA . GLU A 1 249 ? -2.483 -2.501 18.063 1.00 94.31 249 GLU A CA 1
ATOM 1930 C C . GLU A 1 249 ? -1.339 -3.269 18.736 1.00 94.31 249 GLU A C 1
ATOM 1932 O O . GLU A 1 249 ? -1.102 -4.436 18.347 1.00 94.31 249 GLU A O 1
#

Mean predicted aligned error: 6.07 Å

pLDDT: mean 88.34, std 9.81, range [50.69, 98.38]